Protein AF-A0A961JW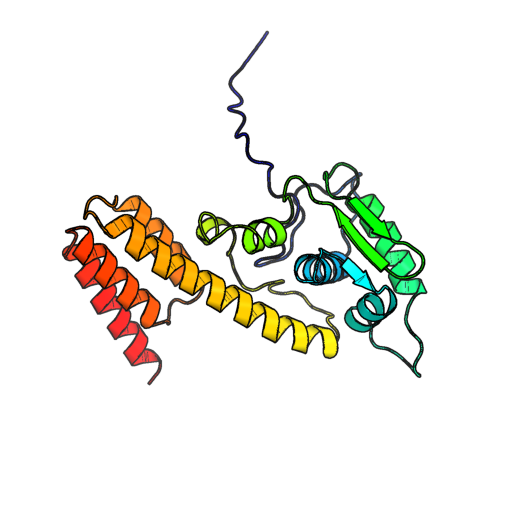Q5-F1 (afdb_monomer_lite)

Foldseek 3Di:
DDDDDPPDPVADAQQWEQQAATDGPAFAPPADQDLLNSLLQVVQLPDVPSKDWLQVSQVFQDPQDPNDRPSVVSVVNLVSNQRRCVVVQKDWDDDPTMIGIDRPSCSYLSNVLVPDQQPCLLVSNQEFGNPPRDRGDPNNVVVSVVVRVVSVVSNVVSLLVVLCVQLVQLQHDPVVLVSSLVSVCSHPVLPLVSLVSSLVSCVSNVNNVVSVVSNVSSVVSVVVVD

pLDDT: mean 89.21, std 14.6, range [29.31, 98.25]

Secondary structure (DSSP, 8-state):
---------SSPPP-EE-BSS-EESS-GGGPPPPHHHHHHHHHHHHSGGGEEEHHHHHHHHSPPBTTB--HHHHHHHHHHHHHHTTTSS-EEEE-SSEEEEE-TT--BHHHHHHHSSSSSHHHH--SSBTTT-----HHHHHHHHHHHHHHHHHHHHHHHHHHHHHHTTS---HHHHHHHHHHHHHH-SS-HHHHHHHHHHHHHTT-HHHHHHHHHHHHHHHTT--

Sequence (226 aa):
MRDVLSSQSKDPQIGIRLVGAPAIETAGAGAVFPRKGYQLLAYLVLSPGLRASRRIAAEMLWETRDGEIPYDNLRQLLSRLRRALEGSGIVLHTDGRDLWIEDPDRRIDLARLVADDGAVAQDLYLGQLLDGVEGVTDRYHDWLLVERMRLEDRFFAAMDRRLRDMTRHGAARKEELDRIAGALLRIDPTRAASYRALTEAYLRANMPGEAARYAEMGLTHADRDG

Structure (mmCIF, N/CA/C/O backbone):
data_AF-A0A961JWQ5-F1
#
_entry.id   AF-A0A961JWQ5-F1
#
loop_
_atom_site.group_PDB
_atom_site.id
_atom_site.type_symbol
_atom_site.label_atom_id
_atom_site.label_alt_id
_atom_site.label_comp_id
_atom_site.label_asym_id
_atom_site.label_entity_id
_atom_site.label_seq_id
_atom_site.pdbx_PDB_ins_code
_atom_site.Cartn_x
_atom_site.Cartn_y
_atom_site.Cartn_z
_atom_site.occupancy
_atom_site.B_iso_or_equiv
_atom_site.auth_seq_id
_atom_site.auth_comp_id
_atom_site.auth_asym_id
_atom_site.auth_atom_id
_atom_site.pdbx_PDB_model_num
ATOM 1 N N . MET A 1 1 ? -17.942 37.046 -13.374 1.00 34.38 1 MET A N 1
ATOM 2 C CA . MET A 1 1 ? -17.854 36.592 -14.781 1.00 34.38 1 MET A CA 1
ATOM 3 C C . MET A 1 1 ? -16.815 35.484 -14.787 1.00 34.38 1 MET A C 1
ATOM 5 O O . MET A 1 1 ? -15.653 35.798 -14.602 1.00 34.38 1 MET A O 1
ATOM 9 N N . ARG A 1 2 ? -17.235 34.232 -14.546 1.00 29.31 2 ARG A N 1
ATOM 10 C CA . ARG A 1 2 ? -17.518 33.216 -15.588 1.00 29.31 2 ARG A CA 1
ATOM 11 C C . ARG A 1 2 ? -16.317 33.043 -16.530 1.00 29.31 2 ARG A C 1
ATOM 13 O O . ARG A 1 2 ? -15.959 34.014 -17.175 1.00 29.31 2 ARG A O 1
ATOM 20 N N . ASP A 1 3 ? -15.727 31.877 -16.743 1.00 34.88 3 ASP A N 1
ATOM 21 C CA . ASP A 1 3 ? -15.943 30.520 -16.236 1.00 34.88 3 ASP A CA 1
ATOM 22 C C . ASP A 1 3 ? -14.873 29.627 -16.908 1.00 34.88 3 ASP A C 1
ATOM 24 O O . ASP A 1 3 ? -14.415 29.985 -17.991 1.00 34.88 3 ASP A O 1
ATOM 28 N N . VAL A 1 4 ? -14.594 28.451 -16.323 1.00 34.59 4 VAL A N 1
ATOM 29 C CA . VAL A 1 4 ? -14.167 27.209 -17.019 1.00 34.59 4 VAL A CA 1
ATOM 30 C C . VAL A 1 4 ? -12.748 27.247 -17.627 1.00 34.59 4 VAL A C 1
ATOM 32 O O . VAL A 1 4 ? -12.462 27.975 -18.563 1.00 34.59 4 VAL A O 1
ATOM 35 N N . LEU A 1 5 ? -11.775 26.499 -17.095 1.00 32.31 5 LEU A N 1
ATOM 36 C CA . LEU A 1 5 ? -11.555 25.081 -17.416 1.00 32.31 5 LEU A CA 1
ATOM 37 C C . LEU A 1 5 ? -10.865 24.351 -16.239 1.00 32.31 5 LEU A C 1
ATOM 39 O O . LEU A 1 5 ? -9.663 24.093 -16.264 1.00 32.31 5 LEU A O 1
ATOM 43 N N . SER A 1 6 ? -11.625 23.956 -15.215 1.00 34.19 6 SER A N 1
ATOM 44 C CA . SER A 1 6 ? -11.221 22.812 -14.389 1.00 34.19 6 SER A CA 1
ATOM 45 C C . SER A 1 6 ? -11.510 21.549 -15.192 1.00 34.19 6 SER A C 1
ATOM 47 O O . SER A 1 6 ? -12.646 21.081 -15.247 1.00 34.19 6 SER A O 1
ATOM 49 N N . SER A 1 7 ? -10.480 21.027 -15.856 1.00 34.06 7 SER A N 1
ATOM 50 C CA . SER A 1 7 ? -10.488 19.672 -16.402 1.00 34.06 7 SER A CA 1
ATOM 51 C C . SER A 1 7 ? -10.677 18.695 -15.242 1.00 34.06 7 SER A C 1
ATOM 53 O O . SER A 1 7 ? -9.729 18.355 -14.541 1.00 34.06 7 SER A O 1
ATOM 55 N N . GLN A 1 8 ? -11.925 18.292 -15.016 1.00 34.50 8 GLN A N 1
ATOM 56 C CA . GLN A 1 8 ? -12.307 17.216 -14.110 1.00 34.50 8 GLN A CA 1
ATOM 57 C C . GLN A 1 8 ? -11.634 15.920 -14.581 1.00 34.50 8 GLN A C 1
ATOM 59 O O . GLN A 1 8 ? -12.117 15.264 -15.506 1.00 34.50 8 GLN A O 1
ATOM 64 N N . SER A 1 9 ? -10.521 15.541 -13.952 1.00 35.97 9 SER A N 1
ATOM 65 C CA . SER A 1 9 ? -10.085 14.147 -13.968 1.00 35.97 9 SER A CA 1
ATOM 66 C C . SER A 1 9 ? -11.160 13.342 -13.246 1.00 35.97 9 SER A C 1
ATOM 68 O O . SER A 1 9 ? -11.376 13.512 -12.053 1.00 35.97 9 SER A O 1
ATOM 70 N N . LYS A 1 10 ? -11.865 12.487 -13.989 1.00 43.62 10 LYS A N 1
ATOM 71 C CA . LYS A 1 10 ? -12.951 11.613 -13.507 1.00 43.62 10 LYS A CA 1
ATOM 72 C C . LYS A 1 10 ? -12.484 10.484 -12.573 1.00 43.62 10 LYS A C 1
ATOM 74 O O . LYS A 1 10 ? -13.258 9.570 -12.310 1.00 43.62 10 LYS A O 1
ATOM 79 N N . ASP A 1 11 ? -11.248 10.551 -12.090 1.00 52.91 11 ASP A N 1
ATOM 80 C CA . ASP A 1 11 ? -10.716 9.622 -11.107 1.00 52.91 11 ASP A CA 1
ATOM 81 C C . ASP A 1 11 ? -10.851 10.241 -9.714 1.00 52.91 11 ASP A C 1
ATOM 83 O O . ASP A 1 11 ? -10.375 11.361 -9.499 1.00 52.91 11 ASP A O 1
ATOM 87 N N . PRO A 1 12 ? -11.483 9.548 -8.755 1.00 61.50 12 PRO A N 1
ATOM 88 C CA . PRO A 1 12 ? -11.524 10.019 -7.382 1.00 61.50 12 PRO A CA 1
ATOM 89 C C . PRO A 1 12 ? -10.095 10.194 -6.852 1.00 61.50 12 PRO A C 1
ATOM 91 O O . PRO A 1 12 ? -9.259 9.290 -6.927 1.00 61.50 12 PRO A O 1
ATOM 94 N N . GLN A 1 13 ? -9.812 11.393 -6.340 1.00 80.75 13 GLN A N 1
ATOM 95 C CA . GLN A 1 13 ? -8.532 11.723 -5.724 1.00 80.75 13 GLN A CA 1
ATOM 96 C C . GLN A 1 13 ? -8.309 10.848 -4.483 1.00 80.75 13 GLN A C 1
ATOM 98 O O . GLN A 1 13 ? -9.235 10.635 -3.692 1.00 80.75 13 GLN A O 1
ATOM 103 N N . ILE A 1 14 ? -7.080 10.350 -4.316 1.00 83.19 14 ILE A N 1
ATOM 104 C CA . ILE A 1 14 ? -6.668 9.595 -3.129 1.00 83.19 14 ILE A CA 1
ATOM 105 C C . ILE A 1 14 ? -6.857 10.480 -1.895 1.00 83.19 14 ILE A C 1
ATOM 107 O O . ILE A 1 14 ? -6.265 11.545 -1.784 1.00 83.19 14 ILE A O 1
ATOM 111 N N . GLY A 1 15 ? -7.701 10.040 -0.966 1.00 88.56 15 GLY A N 1
ATOM 112 C CA . GLY A 1 15 ? -7.956 10.743 0.288 1.00 88.56 15 GLY A CA 1
ATOM 113 C C . GLY A 1 15 ? -7.021 10.297 1.408 1.00 88.56 15 GLY A C 1
ATOM 114 O O . GLY A 1 15 ? -6.677 11.102 2.274 1.00 88.56 15 GLY A O 1
ATOM 115 N N . ILE A 1 16 ? -6.599 9.027 1.388 1.00 93.50 16 ILE A N 1
ATOM 116 C CA . ILE A 1 16 ? -5.738 8.415 2.405 1.00 93.50 16 ILE A CA 1
ATOM 117 C C . ILE A 1 16 ? -4.619 7.641 1.722 1.00 93.50 16 ILE A C 1
ATOM 119 O O . ILE A 1 16 ? -4.876 6.782 0.876 1.00 93.50 16 ILE A O 1
ATOM 123 N N . ARG A 1 17 ? -3.386 7.915 2.153 1.00 94.94 17 ARG A N 1
ATOM 124 C CA . ARG A 1 17 ? -2.199 7.161 1.765 1.00 94.94 17 ARG A CA 1
ATOM 125 C C . ARG A 1 17 ? -1.750 6.229 2.874 1.00 94.94 17 ARG A C 1
ATOM 127 O O . ARG A 1 17 ? -1.575 6.665 4.013 1.00 94.94 17 ARG A O 1
ATOM 134 N N . LEU A 1 18 ? -1.550 4.967 2.524 1.00 97.06 18 LEU A N 1
ATOM 135 C CA . LEU A 1 18 ? -1.022 3.902 3.369 1.00 97.06 18 LEU A CA 1
ATOM 136 C C . LEU A 1 18 ? 0.210 3.241 2.740 1.00 97.06 18 LEU A C 1
ATOM 138 O O . LEU A 1 18 ? 0.954 2.588 3.465 1.00 97.06 18 LEU A O 1
ATOM 142 N N . VAL A 1 19 ? 0.440 3.382 1.430 1.00 95.94 19 VAL A N 1
ATOM 143 C CA . VAL A 1 19 ? 1.600 2.803 0.739 1.00 95.94 19 VAL A CA 1
ATOM 144 C C . VAL A 1 19 ? 2.706 3.855 0.640 1.00 95.94 19 VAL A C 1
ATOM 146 O O . VAL A 1 19 ? 2.581 4.855 -0.064 1.00 95.94 19 VAL A O 1
ATOM 149 N N . GLY A 1 20 ? 3.790 3.648 1.386 1.00 94.12 20 GLY A N 1
ATOM 150 C CA . GLY A 1 20 ? 4.744 4.692 1.754 1.00 94.12 20 GLY A CA 1
ATOM 151 C C . GLY A 1 20 ? 4.355 5.375 3.070 1.00 94.12 20 GLY A C 1
ATOM 152 O O . GLY A 1 20 ? 3.666 4.791 3.911 1.00 94.12 20 GLY A O 1
ATOM 153 N N . ALA A 1 21 ? 4.812 6.616 3.259 1.00 93.25 21 ALA A N 1
ATOM 154 C CA . ALA A 1 21 ? 4.559 7.384 4.477 1.00 93.25 21 ALA A CA 1
ATOM 155 C C . ALA A 1 21 ? 3.056 7.717 4.633 1.00 93.25 21 ALA A C 1
ATOM 157 O O . ALA A 1 21 ? 2.496 8.404 3.764 1.00 93.25 21 ALA A O 1
ATOM 158 N N . PRO A 1 22 ? 2.395 7.286 5.730 1.00 94.56 22 PRO A N 1
ATOM 159 C CA . PRO A 1 22 ? 0.961 7.480 5.906 1.00 94.56 22 PRO A CA 1
ATOM 160 C C . PRO A 1 22 ? 0.545 8.949 5.937 1.00 94.56 22 PRO A C 1
ATOM 162 O O . PRO A 1 22 ? 1.134 9.762 6.653 1.00 94.56 22 PRO A O 1
ATOM 165 N N . ALA A 1 23 ? -0.510 9.283 5.198 1.00 92.00 23 ALA A N 1
ATOM 166 C CA . ALA A 1 23 ? -1.038 10.642 5.131 1.00 92.00 23 ALA A CA 1
ATOM 167 C C . ALA A 1 23 ? -2.543 10.656 4.849 1.00 92.00 23 ALA A C 1
ATOM 169 O O . ALA A 1 23 ? -3.103 9.699 4.318 1.00 92.00 23 ALA A O 1
ATOM 170 N N . ILE A 1 24 ? -3.187 11.776 5.167 1.00 89.44 24 ILE A N 1
ATOM 171 C CA . ILE A 1 24 ? -4.572 12.073 4.801 1.00 89.44 24 ILE A CA 1
ATOM 172 C C . ILE A 1 24 ? -4.605 13.449 4.132 1.00 89.44 24 ILE A C 1
ATOM 174 O O . ILE A 1 24 ? -4.076 14.414 4.681 1.00 89.44 24 ILE A O 1
ATOM 178 N N . GLU A 1 25 ? -5.180 13.534 2.933 1.00 79.94 25 GLU A N 1
ATOM 179 C CA . GLU A 1 25 ? -5.225 14.786 2.158 1.00 79.94 25 GLU A CA 1
ATOM 180 C C . GLU A 1 25 ? -6.409 15.669 2.567 1.00 79.94 25 GLU A C 1
ATOM 182 O O . GLU A 1 25 ? -6.325 16.894 2.531 1.00 79.94 25 GLU A O 1
ATOM 187 N N . THR A 1 26 ? -7.506 15.057 3.014 1.00 67.12 26 THR A N 1
ATOM 188 C CA . THR A 1 26 ? -8.698 15.757 3.506 1.00 67.12 26 THR A CA 1
ATOM 189 C C . THR A 1 26 ? -9.142 15.150 4.829 1.00 67.12 26 THR A C 1
ATOM 191 O O . THR A 1 26 ? -9.843 14.144 4.879 1.00 67.12 26 THR A O 1
ATOM 194 N N . ALA A 1 27 ? -8.704 15.754 5.934 1.00 63.00 27 ALA A N 1
ATOM 195 C CA . ALA A 1 27 ? -9.237 15.413 7.244 1.00 63.00 27 ALA A CA 1
ATOM 196 C C . ALA A 1 27 ? -10.613 16.072 7.430 1.00 63.00 27 ALA A C 1
ATOM 198 O O . ALA A 1 27 ? -10.746 17.294 7.311 1.00 63.00 27 ALA A O 1
ATOM 199 N N . GLY A 1 28 ? -11.633 15.269 7.736 1.00 63.38 28 GLY A N 1
ATOM 200 C CA . GLY A 1 28 ? -12.982 15.750 8.025 1.00 63.38 28 GLY A CA 1
ATOM 201 C C . GLY A 1 28 ? -12.995 16.726 9.202 1.00 63.38 28 GLY A C 1
ATOM 202 O O . GLY A 1 28 ? -12.335 16.495 10.216 1.00 63.38 28 GLY A O 1
ATOM 203 N N . ALA A 1 29 ? -13.722 17.838 9.056 1.00 61.78 29 ALA A N 1
ATOM 204 C CA . ALA A 1 29 ? -13.996 18.824 10.112 1.00 61.78 29 ALA A CA 1
ATOM 205 C C . ALA A 1 29 ? -12.767 19.339 10.908 1.00 61.78 29 ALA A C 1
ATOM 207 O O . ALA A 1 29 ? -12.904 19.754 12.059 1.00 61.78 29 ALA A O 1
ATOM 208 N N . GLY A 1 30 ? -11.557 19.304 10.330 1.00 63.88 30 GLY A N 1
ATOM 209 C CA . GLY A 1 30 ? -10.320 19.693 11.024 1.00 63.88 30 GLY A CA 1
ATOM 210 C C . GLY A 1 30 ? -9.873 18.715 12.123 1.00 63.88 30 GLY A C 1
ATOM 211 O O . GLY A 1 30 ? -9.031 19.060 12.954 1.00 63.88 30 GLY A O 1
ATOM 212 N N . ALA A 1 31 ? -10.427 17.500 12.158 1.00 73.62 31 ALA A N 1
ATOM 213 C CA . ALA A 1 31 ? -10.069 16.486 13.139 1.00 73.62 31 ALA A CA 1
ATOM 214 C C . ALA A 1 31 ? -8.690 15.874 12.843 1.00 73.62 31 ALA A C 1
ATOM 216 O O . ALA A 1 31 ? -8.373 15.499 11.719 1.00 73.62 31 ALA A O 1
ATOM 217 N N . VAL A 1 32 ? -7.873 15.699 13.884 1.00 84.56 32 VAL A N 1
ATOM 218 C CA . VAL A 1 32 ? -6.574 15.024 13.753 1.00 84.56 32 VAL A CA 1
ATOM 219 C C . VAL A 1 32 ? -6.788 13.529 13.528 1.00 84.56 32 VAL A C 1
ATOM 221 O O . VAL A 1 32 ? -7.342 12.837 14.392 1.00 84.56 32 VAL A O 1
ATOM 224 N N . PHE A 1 33 ? -6.290 13.022 12.400 1.00 90.62 33 PHE A N 1
ATOM 225 C CA . PHE A 1 33 ? -6.344 11.600 12.08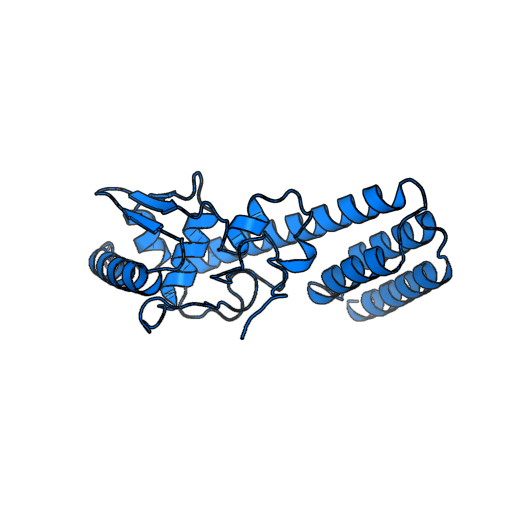5 1.00 90.62 33 PHE A CA 1
ATOM 226 C C . PHE A 1 33 ? -5.424 10.792 13.027 1.00 90.62 33 PHE A C 1
ATOM 228 O O . PHE A 1 33 ? -4.217 11.050 13.087 1.00 90.62 33 PHE A O 1
ATOM 235 N N . PRO A 1 34 ? -5.952 9.828 13.806 1.00 92.12 34 PRO A N 1
ATOM 236 C CA . PRO A 1 34 ? -5.145 9.050 14.745 1.00 92.12 34 PRO A CA 1
ATOM 237 C C . PRO A 1 34 ? -4.115 8.158 14.037 1.00 92.12 34 PRO A C 1
ATOM 239 O O . PRO A 1 34 ? -4.465 7.451 13.099 1.00 92.12 34 PRO A O 1
ATOM 242 N N . ARG A 1 35 ? -2.880 8.064 14.559 1.00 91.69 35 ARG A N 1
ATOM 243 C CA . ARG A 1 35 ? -1.839 7.164 14.010 1.00 91.69 35 ARG A CA 1
ATOM 244 C C . ARG A 1 35 ? -2.294 5.696 13.919 1.00 91.69 35 ARG A C 1
ATOM 246 O O . ARG A 1 35 ? -2.149 5.076 12.871 1.00 91.69 35 ARG A O 1
ATOM 253 N N . LYS A 1 36 ? -2.928 5.160 14.974 1.00 95.75 36 LYS A N 1
ATOM 254 C CA . LYS A 1 36 ? -3.527 3.803 14.961 1.00 95.75 36 LYS A CA 1
ATOM 255 C C . LYS A 1 36 ? -4.687 3.651 13.972 1.00 95.75 36 LYS A C 1
ATOM 257 O O . LYS A 1 36 ? -5.068 2.535 13.646 1.00 95.75 36 LYS A O 1
ATOM 262 N N . GLY A 1 37 ? -5.219 4.760 13.462 1.00 96.19 37 GLY A N 1
ATOM 263 C CA . GLY A 1 37 ? -6.154 4.769 12.347 1.00 96.19 37 GLY A CA 1
ATOM 264 C C . GLY A 1 37 ? -5.557 4.202 11.072 1.00 96.19 37 GLY A C 1
ATOM 265 O O . GLY A 1 37 ? -6.197 3.380 10.431 1.00 96.19 37 GLY A O 1
ATOM 266 N N . TYR A 1 38 ? -4.317 4.576 10.742 1.00 96.94 38 TYR A N 1
ATOM 267 C CA . TYR A 1 38 ? -3.640 4.060 9.550 1.00 96.94 38 TYR A CA 1
ATOM 268 C C . TYR A 1 38 ? -3.404 2.554 9.670 1.00 96.94 38 TYR A C 1
ATOM 270 O O . TYR A 1 38 ? -3.652 1.816 8.722 1.00 96.94 38 TYR A O 1
ATOM 278 N N . GLN A 1 39 ? -3.016 2.096 10.867 1.00 97.81 39 GLN A N 1
ATOM 279 C CA . GLN A 1 39 ? -2.870 0.672 11.173 1.00 97.81 39 GLN A CA 1
ATOM 280 C C . GLN A 1 39 ? -4.204 -0.076 10.992 1.00 97.81 39 GLN A C 1
ATOM 282 O O . GLN A 1 39 ? -4.276 -1.098 10.317 1.00 97.81 39 GLN A O 1
ATOM 287 N N . LEU A 1 40 ? -5.297 0.468 11.536 1.00 97.88 40 LEU A N 1
ATOM 288 C CA . LEU A 1 40 ? -6.616 -0.148 11.408 1.00 97.88 40 LEU A CA 1
ATOM 289 C C . LEU A 1 40 ? -7.087 -0.230 9.952 1.00 97.88 40 LEU A C 1
ATOM 291 O O . LEU A 1 40 ? -7.578 -1.272 9.527 1.00 97.88 40 LEU A O 1
ATOM 295 N N . LEU A 1 41 ? -6.949 0.861 9.196 1.00 97.56 41 LEU A N 1
ATOM 296 C CA . LEU A 1 41 ? -7.372 0.901 7.798 1.00 97.56 41 LEU A CA 1
ATOM 297 C C . LEU A 1 41 ? -6.544 -0.054 6.937 1.00 97.56 41 LEU A C 1
ATOM 299 O O . LEU A 1 41 ? -7.129 -0.796 6.157 1.00 97.56 41 LEU A O 1
ATOM 303 N N . ALA A 1 42 ? -5.220 -0.100 7.114 1.00 98.00 42 ALA A N 1
ATOM 304 C CA . ALA A 1 42 ? -4.367 -1.052 6.402 1.00 98.00 42 ALA A CA 1
ATOM 305 C C . ALA A 1 42 ? -4.785 -2.499 6.690 1.00 98.00 42 ALA A C 1
ATOM 307 O O . ALA A 1 42 ? -4.961 -3.290 5.764 1.00 98.00 42 ALA A O 1
ATOM 308 N N . TYR A 1 43 ? -5.011 -2.823 7.968 1.00 98.25 43 TYR A N 1
ATOM 309 C CA . TYR A 1 43 ? -5.463 -4.149 8.374 1.00 98.25 43 TYR A CA 1
ATOM 310 C C . TYR A 1 43 ? -6.812 -4.522 7.751 1.00 98.25 43 TYR A C 1
ATOM 312 O O . TYR A 1 43 ? -6.965 -5.630 7.241 1.00 98.25 43 TYR A O 1
ATOM 320 N N . LEU A 1 44 ? -7.781 -3.603 7.735 1.00 97.94 44 LEU A N 1
ATOM 321 C CA . LEU A 1 44 ? -9.089 -3.854 7.127 1.00 97.94 44 LEU A CA 1
ATOM 322 C C . LEU A 1 44 ? -9.007 -4.019 5.617 1.00 97.94 44 LEU A C 1
ATOM 324 O O . LEU A 1 44 ? -9.592 -4.962 5.101 1.00 97.94 44 LEU A O 1
ATOM 328 N N . VAL A 1 45 ? -8.271 -3.153 4.918 1.00 97.44 45 VAL A N 1
ATOM 329 C CA . VAL A 1 45 ? -8.138 -3.217 3.454 1.00 97.44 45 VAL A CA 1
ATOM 330 C C . VAL A 1 45 ? -7.555 -4.553 2.993 1.00 97.44 45 VAL A C 1
ATOM 332 O O . VAL A 1 45 ? -7.961 -5.079 1.959 1.00 97.44 45 VAL A O 1
ATOM 335 N N . LEU A 1 46 ? -6.625 -5.113 3.766 1.00 97.25 46 LEU A N 1
ATOM 336 C CA . LEU A 1 46 ? -5.997 -6.402 3.474 1.00 97.25 46 LEU A CA 1
ATOM 337 C C . LEU A 1 46 ? -6.752 -7.598 4.068 1.00 97.25 46 LEU A C 1
ATOM 339 O O . LEU A 1 46 ? -6.401 -8.747 3.799 1.00 97.25 46 LEU A O 1
ATOM 343 N N . SER A 1 47 ? -7.801 -7.354 4.854 1.00 96.69 47 SER A N 1
ATOM 344 C CA . SER A 1 47 ? -8.652 -8.416 5.380 1.00 96.69 47 SER A CA 1
ATOM 345 C C . SER A 1 47 ? -9.693 -8.857 4.342 1.00 96.69 47 SER A C 1
ATOM 347 O O . SER A 1 47 ? -10.220 -8.028 3.592 1.00 96.69 47 SER A O 1
ATOM 349 N N . PRO A 1 48 ? -10.060 -10.153 4.307 1.00 93.56 48 PRO A N 1
ATOM 350 C CA . PRO A 1 48 ? -11.110 -10.646 3.422 1.00 93.56 48 PRO A CA 1
ATOM 351 C C . PRO A 1 48 ? -12.412 -9.846 3.562 1.00 93.56 48 PRO A C 1
ATOM 353 O O . PRO A 1 48 ? -12.920 -9.644 4.664 1.00 93.56 48 PRO A O 1
ATOM 356 N N . GLY A 1 49 ? -12.956 -9.382 2.435 1.00 93.06 49 GLY A N 1
ATOM 357 C CA . GLY A 1 49 ? -14.197 -8.601 2.415 1.00 93.06 49 GLY A CA 1
ATOM 358 C C . GLY A 1 49 ? -14.100 -7.233 3.096 1.00 93.06 49 GLY A C 1
ATOM 359 O O . GLY A 1 49 ? -15.131 -6.695 3.492 1.00 93.06 49 GLY A O 1
ATOM 360 N N . LEU A 1 50 ? -12.888 -6.687 3.260 1.00 96.06 50 LEU A N 1
ATOM 361 C CA . LEU A 1 50 ? -12.634 -5.411 3.937 1.00 96.06 50 LEU A CA 1
ATOM 362 C C . LEU A 1 50 ? -13.132 -5.387 5.392 1.00 96.06 50 LEU A C 1
ATOM 364 O O . LEU A 1 50 ? -13.514 -4.339 5.923 1.00 96.06 50 LEU A O 1
ATOM 368 N N . ARG A 1 51 ? -13.181 -6.567 6.022 1.00 97.19 51 ARG A N 1
ATOM 369 C CA . ARG A 1 51 ? -13.849 -6.812 7.299 1.00 97.19 51 ARG A CA 1
ATOM 370 C C . ARG A 1 51 ? -12.943 -7.580 8.248 1.00 97.19 51 ARG A C 1
ATOM 372 O O . ARG A 1 51 ? -12.280 -8.535 7.859 1.00 97.19 51 ARG A O 1
ATOM 379 N N . ALA A 1 52 ? -12.989 -7.211 9.521 1.00 97.25 52 ALA A N 1
ATOM 380 C CA . ALA A 1 52 ? -12.331 -7.945 10.590 1.00 97.25 52 ALA A CA 1
ATOM 381 C C . ALA A 1 52 ? -13.213 -8.018 11.838 1.00 97.25 52 ALA A C 1
ATOM 383 O O . ALA A 1 52 ? -14.070 -7.162 12.065 1.00 97.25 52 ALA A O 1
ATOM 384 N N . SER A 1 53 ? -12.963 -9.013 12.692 1.00 97.00 53 SER A N 1
ATOM 385 C CA . SER A 1 53 ? -13.605 -9.037 14.006 1.00 97.00 53 SER A CA 1
ATOM 386 C C . SER A 1 53 ? -13.046 -7.927 14.898 1.00 97.00 53 SER A C 1
ATOM 388 O O . SER A 1 53 ? -11.849 -7.625 14.879 1.00 97.00 53 SER A O 1
ATOM 390 N N . ARG A 1 54 ? -13.903 -7.361 15.747 1.00 96.00 54 ARG A N 1
ATOM 391 C CA . ARG A 1 54 ? -13.542 -6.318 16.720 1.00 96.00 54 ARG A CA 1
ATOM 392 C C . ARG A 1 54 ? -12.488 -6.782 17.700 1.00 96.00 54 ARG A C 1
ATOM 394 O O . ARG A 1 54 ? -11.584 -6.021 18.025 1.00 96.00 54 ARG A O 1
ATOM 401 N N . ARG A 1 55 ? -12.603 -8.032 18.141 1.00 94.62 55 ARG A N 1
ATOM 402 C CA . ARG A 1 55 ? -11.624 -8.675 19.012 1.00 94.62 55 ARG A CA 1
ATOM 403 C C . ARG A 1 55 ? -10.246 -8.685 18.355 1.00 94.62 55 ARG A C 1
ATOM 405 O O . ARG A 1 55 ? -9.313 -8.132 18.920 1.00 94.62 55 ARG A O 1
ATOM 412 N N . ILE A 1 56 ? -10.139 -9.254 17.153 1.00 95.19 56 ILE A N 1
ATOM 413 C CA . ILE A 1 56 ? -8.848 -9.374 16.468 1.00 95.19 56 ILE A CA 1
ATOM 414 C C . ILE A 1 56 ? -8.285 -7.990 16.136 1.00 95.19 56 ILE A C 1
ATOM 416 O O . ILE A 1 56 ? -7.108 -7.757 16.367 1.00 95.19 56 ILE A O 1
ATOM 420 N N . ALA A 1 57 ? -9.101 -7.040 15.671 1.00 96.00 57 ALA A N 1
ATOM 421 C CA . ALA A 1 57 ? -8.623 -5.680 15.418 1.00 96.00 57 ALA A CA 1
ATOM 422 C C . ALA A 1 57 ? -8.081 -5.000 16.688 1.00 96.00 57 ALA A C 1
ATOM 424 O O . ALA A 1 57 ? -7.072 -4.303 16.621 1.00 96.00 57 ALA A O 1
ATOM 425 N N . ALA A 1 58 ? -8.707 -5.212 17.851 1.00 95.44 58 ALA A 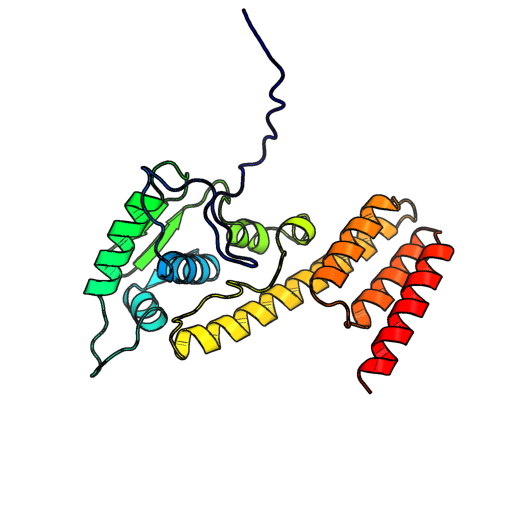N 1
ATOM 426 C CA . ALA A 1 58 ? -8.189 -4.701 19.117 1.00 95.44 58 ALA A CA 1
ATOM 427 C C . ALA A 1 58 ? -6.845 -5.353 19.493 1.00 95.44 58 ALA A C 1
ATOM 429 O O . ALA A 1 58 ? -5.912 -4.635 19.837 1.00 95.44 58 ALA A O 1
ATOM 430 N N . GLU A 1 59 ? -6.728 -6.676 19.367 1.00 94.06 59 GLU A N 1
ATOM 431 C CA . GLU A 1 59 ? -5.488 -7.426 19.644 1.00 94.06 59 GLU A CA 1
ATOM 432 C C . GLU A 1 59 ? -4.354 -7.088 18.665 1.00 94.06 59 GLU A C 1
ATOM 434 O O . GLU A 1 59 ? -3.184 -7.110 19.028 1.00 94.06 59 GLU A O 1
ATOM 439 N N . MET A 1 60 ? -4.684 -6.760 17.415 1.00 95.69 60 MET A N 1
ATOM 440 C CA . MET A 1 60 ? -3.711 -6.276 16.439 1.00 95.69 60 MET A CA 1
ATOM 441 C C . MET A 1 60 ? -3.195 -4.892 16.838 1.00 95.69 60 MET A C 1
ATOM 443 O O . MET A 1 60 ? -2.007 -4.616 16.749 1.00 95.69 60 MET A O 1
ATOM 447 N N . LEU A 1 61 ? -4.068 -3.995 17.291 1.00 96.06 61 LEU A N 1
ATOM 448 C CA . LEU A 1 61 ? -3.692 -2.604 17.533 1.00 96.06 61 LEU A CA 1
ATOM 449 C C . LEU A 1 61 ? -3.098 -2.337 18.915 1.00 96.06 61 LEU A C 1
ATOM 451 O O . LEU A 1 61 ? -2.400 -1.336 19.072 1.00 96.06 61 LEU A O 1
ATOM 455 N N . TRP A 1 62 ? -3.365 -3.158 19.922 1.00 95.62 62 TRP A N 1
ATOM 456 C CA . TRP A 1 62 ? -2.885 -2.932 21.283 1.00 95.62 62 TRP A CA 1
ATOM 457 C C . TRP A 1 62 ? -2.473 -4.242 21.938 1.00 95.62 62 TRP A C 1
ATOM 459 O O . TRP A 1 62 ? -3.118 -5.270 21.747 1.00 95.62 62 TRP A O 1
ATOM 469 N N . GLU A 1 63 ? -1.435 -4.166 22.769 1.00 90.06 63 GLU A N 1
ATOM 470 C CA . GLU A 1 63 ? -1.024 -5.289 23.602 1.00 90.06 63 GLU A CA 1
ATOM 471 C C . GLU A 1 63 ? -2.156 -5.700 24.542 1.00 90.06 63 GLU A C 1
ATOM 473 O O . GLU A 1 63 ? -2.789 -4.862 25.194 1.00 90.06 63 GLU A O 1
ATOM 478 N N . THR A 1 64 ? -2.392 -7.005 24.618 1.00 83.38 64 THR A N 1
ATOM 479 C CA . THR A 1 64 ? -3.346 -7.583 25.564 1.00 83.38 64 THR A CA 1
ATOM 480 C C . THR A 1 64 ? -2.638 -7.716 26.907 1.00 83.38 64 THR A C 1
ATOM 482 O O . THR A 1 64 ? -1.636 -8.421 27.011 1.00 83.38 64 THR A O 1
ATOM 485 N N . ARG A 1 65 ? -3.134 -7.030 27.939 1.00 79.25 65 ARG A N 1
ATOM 486 C CA . ARG A 1 65 ? -2.607 -7.145 29.307 1.00 79.25 65 ARG A CA 1
ATOM 487 C C . ARG A 1 65 ? -3.520 -8.057 30.105 1.00 79.25 65 ARG A C 1
ATOM 489 O O . ARG A 1 65 ? -4.731 -7.899 30.030 1.00 79.25 65 ARG A O 1
ATOM 496 N N . ASP A 1 66 ? -2.940 -9.028 30.802 1.00 81.25 66 ASP A N 1
ATOM 497 C CA . ASP A 1 66 ? -3.667 -9.963 31.673 1.00 81.25 66 ASP A CA 1
ATOM 498 C C . ASP A 1 66 ? -4.850 -10.682 30.986 1.00 81.25 66 ASP A C 1
ATOM 500 O O . ASP A 1 66 ? -5.826 -11.073 31.618 1.00 81.25 66 ASP A O 1
ATOM 504 N N . GLY A 1 67 ? -4.767 -10.866 29.662 1.00 78.12 67 GLY A N 1
ATOM 505 C CA . GLY A 1 67 ? -5.824 -11.483 28.853 1.00 78.12 67 GLY A CA 1
ATOM 506 C C . GLY A 1 67 ? -7.008 -10.566 28.510 1.00 78.12 67 GLY A C 1
ATOM 507 O O . GLY A 1 67 ? -7.939 -11.016 27.840 1.00 78.12 67 GLY A O 1
ATOM 508 N N . GLU A 1 68 ? -6.989 -9.292 28.911 1.00 87.00 68 GLU A N 1
ATOM 509 C CA . GLU A 1 68 ? -8.074 -8.347 28.647 1.00 87.00 68 GLU A CA 1
ATOM 510 C C . GLU A 1 68 ? -7.944 -7.663 27.281 1.00 87.00 68 GLU A C 1
ATOM 512 O O . GLU A 1 68 ? -6.958 -6.993 26.962 1.00 87.00 68 GLU A O 1
ATOM 517 N N . ILE A 1 69 ? -8.993 -7.800 26.466 1.00 86.81 69 ILE A N 1
ATOM 518 C CA . ILE A 1 69 ? -9.065 -7.184 25.139 1.00 86.81 69 ILE A CA 1
ATOM 519 C C . ILE A 1 69 ? -9.395 -5.687 25.290 1.00 86.81 69 ILE A C 1
ATOM 521 O O . ILE A 1 69 ? -10.401 -5.346 25.920 1.00 86.81 69 ILE A O 1
ATOM 525 N N . PRO A 1 70 ? -8.643 -4.776 24.644 1.00 89.81 70 PRO A N 1
ATOM 526 C CA . PRO A 1 70 ? -8.774 -3.330 24.837 1.00 89.81 70 PRO A CA 1
ATOM 527 C C . PRO A 1 70 ? -9.944 -2.718 24.041 1.00 89.81 70 PRO A C 1
ATOM 529 O O . PRO A 1 70 ? -9.776 -1.816 23.213 1.00 89.81 70 PRO A O 1
ATOM 532 N N . TYR A 1 71 ? -11.166 -3.189 24.298 1.00 91.12 71 TYR A N 1
ATOM 533 C CA . TYR A 1 71 ? -12.378 -2.741 23.603 1.00 91.12 71 TYR A CA 1
ATOM 534 C C . TYR A 1 71 ? -12.684 -1.255 23.798 1.00 91.12 71 TYR A C 1
ATOM 536 O O . TYR A 1 71 ? -13.208 -0.620 22.878 1.00 91.12 71 TYR A O 1
ATOM 544 N N . ASP A 1 72 ? -12.348 -0.682 24.954 1.00 93.25 72 ASP A N 1
ATOM 545 C CA . ASP A 1 72 ? -12.537 0.748 25.195 1.00 93.25 72 ASP A CA 1
ATOM 546 C C . ASP A 1 72 ? -11.613 1.606 24.333 1.00 93.25 72 ASP A C 1
ATOM 548 O O . ASP A 1 72 ? -12.072 2.587 23.740 1.00 93.25 72 ASP A O 1
ATOM 552 N N . ASN A 1 73 ? -10.354 1.192 24.162 1.00 94.88 73 ASN A N 1
ATOM 553 C CA . ASN A 1 73 ? -9.426 1.867 23.256 1.00 94.88 73 ASN A CA 1
ATOM 554 C C . ASN A 1 73 ? -9.917 1.773 21.809 1.00 94.88 73 ASN A C 1
ATOM 556 O O . ASN A 1 73 ? -9.917 2.778 21.092 1.00 94.88 73 ASN A O 1
ATOM 560 N N . LEU A 1 74 ? -10.407 0.596 21.394 1.00 95.81 74 LEU A N 1
ATOM 561 C CA . LEU A 1 74 ? -10.996 0.421 20.068 1.00 95.81 74 LEU A CA 1
ATOM 562 C C . LEU A 1 74 ? -12.207 1.340 19.882 1.00 95.81 74 LEU A C 1
ATOM 564 O O . LEU A 1 74 ? -12.276 2.070 18.899 1.00 95.81 74 LEU A O 1
ATOM 568 N N . ARG A 1 75 ? -13.141 1.373 20.836 1.00 95.44 75 ARG A N 1
ATOM 569 C CA . ARG A 1 75 ? -14.331 2.236 20.775 1.00 95.44 75 ARG A CA 1
ATOM 570 C C . ARG A 1 75 ? -13.960 3.715 20.635 1.00 95.44 75 ARG A C 1
ATOM 572 O O . ARG A 1 75 ? -14.549 4.412 19.805 1.00 95.44 75 ARG A O 1
ATOM 579 N N . GLN A 1 76 ? -12.985 4.187 21.411 1.00 96.06 76 GLN A N 1
ATOM 580 C CA . GLN A 1 76 ? -12.496 5.565 21.330 1.00 96.06 76 GLN A CA 1
ATOM 581 C C . GLN A 1 76 ? -11.830 5.857 19.978 1.00 96.06 76 GLN A C 1
ATOM 583 O O . GLN A 1 76 ? -12.109 6.896 19.374 1.00 96.06 76 GLN A O 1
ATOM 588 N N . LEU A 1 77 ? -11.003 4.935 19.471 1.00 96.62 77 LEU A N 1
ATOM 589 C CA . LEU A 1 77 ? -10.385 5.056 18.150 1.00 96.62 77 LEU A CA 1
ATOM 590 C C . LEU A 1 77 ? -11.449 5.143 17.049 1.00 96.62 77 LEU A C 1
ATOM 592 O O . LEU A 1 77 ? -11.405 6.071 16.247 1.00 96.62 77 LEU A O 1
ATOM 596 N N . LEU A 1 78 ? -12.430 4.235 17.041 1.00 96.31 78 LEU A N 1
ATOM 597 C CA . LEU A 1 78 ? -13.506 4.210 16.045 1.00 96.31 78 LEU A CA 1
ATOM 598 C C . LEU A 1 78 ? -14.311 5.519 16.039 1.00 96.31 78 LEU A C 1
ATOM 600 O O . LEU A 1 78 ? -14.628 6.037 14.973 1.00 96.31 78 LEU A O 1
ATOM 604 N N . SER A 1 79 ? -14.612 6.080 17.215 1.00 95.00 79 SER A N 1
ATOM 605 C CA . SER A 1 79 ? -15.298 7.376 17.331 1.00 95.00 79 SER A CA 1
ATOM 606 C C . SER A 1 79 ? -14.491 8.514 16.692 1.00 95.00 79 SER A C 1
ATOM 608 O O . SER A 1 79 ? -15.020 9.294 15.899 1.00 95.00 79 SER A O 1
ATOM 610 N N . ARG A 1 80 ? -13.183 8.576 16.975 1.00 94.75 80 ARG A N 1
ATOM 611 C CA . ARG A 1 80 ? -12.281 9.584 16.397 1.00 94.75 80 ARG A CA 1
ATOM 612 C C . ARG A 1 80 ? -12.112 9.415 14.890 1.00 94.75 80 ARG A C 1
ATOM 614 O O . ARG A 1 80 ? -12.092 10.414 14.179 1.00 94.75 80 ARG A O 1
ATOM 621 N N . LEU A 1 81 ? -12.011 8.176 14.411 1.00 94.38 81 LEU A N 1
ATOM 622 C CA . LEU A 1 81 ? -11.885 7.887 12.984 1.00 94.38 81 LEU A CA 1
ATOM 623 C C . LEU A 1 81 ? -13.134 8.279 12.215 1.00 94.38 81 LEU A C 1
ATOM 625 O O . LEU A 1 81 ? -13.003 8.911 11.179 1.00 94.38 81 LEU A O 1
ATOM 629 N N . ARG A 1 82 ? -14.330 7.982 12.734 1.00 93.62 82 ARG A N 1
ATOM 630 C CA . ARG A 1 82 ? -15.577 8.403 12.079 1.00 93.62 82 ARG A CA 1
ATOM 631 C C . ARG A 1 82 ? -15.606 9.904 11.843 1.00 93.62 82 ARG A C 1
ATOM 633 O O . ARG A 1 82 ? -15.851 10.303 10.717 1.00 93.62 82 ARG A O 1
ATOM 640 N N . ARG A 1 83 ? -15.250 10.699 12.856 1.00 92.25 83 ARG A N 1
ATOM 641 C CA . ARG A 1 83 ? -15.139 12.161 12.726 1.00 92.25 83 ARG A CA 1
ATOM 642 C C . ARG A 1 83 ? -14.082 12.585 11.708 1.00 92.25 83 ARG A C 1
ATOM 644 O O . ARG A 1 83 ? -14.342 13.443 10.878 1.00 92.25 83 ARG A O 1
ATOM 651 N N . ALA A 1 84 ? -12.899 11.971 11.743 1.00 91.69 84 ALA A N 1
ATOM 652 C CA . ALA A 1 84 ? -11.817 12.302 10.813 1.00 91.69 84 ALA A CA 1
ATOM 653 C C . ALA A 1 84 ? -12.110 11.900 9.355 1.00 91.69 84 ALA A C 1
ATOM 655 O O . ALA A 1 84 ? -11.519 12.471 8.442 1.00 91.69 84 ALA A O 1
ATOM 656 N N . LEU A 1 85 ? -13.011 10.939 9.140 1.00 91.44 85 LEU A N 1
ATOM 657 C CA . LEU A 1 85 ? -13.451 10.470 7.825 1.00 91.44 85 LEU A CA 1
ATOM 658 C C . LEU A 1 85 ? -14.719 11.182 7.323 1.00 91.44 85 LEU A C 1
ATOM 660 O O . LEU A 1 85 ? -15.149 10.922 6.198 1.00 91.44 85 LEU A O 1
ATOM 664 N N . GLU A 1 86 ? -15.328 12.079 8.105 1.00 89.62 86 GLU A N 1
ATOM 665 C CA . GLU A 1 86 ? -16.498 12.846 7.664 1.00 89.62 86 GLU A CA 1
ATOM 666 C C . GLU A 1 86 ? -16.185 13.624 6.377 1.00 89.62 86 GLU A C 1
ATOM 668 O O . GLU A 1 86 ? -15.202 14.357 6.294 1.00 89.62 86 GLU A O 1
ATOM 673 N N . GLY A 1 87 ? -17.015 13.443 5.346 1.00 86.00 87 GLY A N 1
ATOM 674 C CA . GLY A 1 87 ? -16.823 14.078 4.038 1.00 86.00 87 GLY A CA 1
ATOM 675 C C . GLY A 1 87 ? -15.732 13.453 3.158 1.00 86.00 87 GLY A C 1
ATOM 676 O O . GLY A 1 87 ? -15.597 13.864 2.010 1.00 86.00 87 GLY A O 1
ATOM 677 N N . SER A 1 88 ? -14.999 12.441 3.639 1.00 87.69 88 SER A N 1
ATOM 678 C CA . SER A 1 88 ? -13.957 11.759 2.851 1.00 87.69 88 SER A CA 1
ATOM 679 C C . SER A 1 88 ? -14.509 10.791 1.799 1.00 87.69 88 SER A C 1
ATOM 681 O O . SER A 1 88 ? -13.774 10.386 0.907 1.00 87.69 88 SER A O 1
ATOM 683 N N . GLY A 1 89 ? -15.781 10.388 1.906 1.00 88.75 89 GLY A N 1
ATOM 684 C CA . GLY A 1 89 ? -16.379 9.323 1.088 1.00 88.75 89 GLY A CA 1
ATOM 685 C C . GLY A 1 89 ? -16.063 7.900 1.572 1.00 88.75 89 GLY A C 1
ATOM 686 O O . GLY A 1 89 ? -16.618 6.948 1.032 1.00 88.75 89 GLY A O 1
ATOM 687 N N . ILE A 1 90 ? -15.226 7.756 2.605 1.00 92.62 90 ILE A N 1
ATOM 688 C CA . ILE A 1 90 ? -14.921 6.484 3.267 1.00 92.62 90 ILE A CA 1
ATOM 689 C C . ILE A 1 90 ? -15.811 6.354 4.505 1.00 92.62 90 ILE A C 1
ATOM 691 O O . ILE A 1 90 ? -15.855 7.258 5.344 1.00 92.62 90 ILE A O 1
ATOM 695 N N . VAL A 1 91 ? -16.491 5.217 4.658 1.00 94.19 91 VAL A N 1
ATOM 696 C CA . VAL A 1 91 ? -17.378 4.959 5.801 1.00 94.19 91 VAL A CA 1
ATOM 697 C C . VAL A 1 91 ? -16.854 3.793 6.630 1.00 94.19 91 VAL A C 1
ATOM 699 O O . VAL A 1 91 ? -16.617 2.702 6.117 1.00 94.19 91 VAL A O 1
ATOM 702 N N . LEU A 1 92 ? -16.683 4.023 7.937 1.00 95.81 92 LEU A N 1
ATOM 703 C CA . LEU A 1 92 ? -16.246 3.009 8.898 1.00 95.81 92 LEU A CA 1
ATOM 704 C C . LEU A 1 92 ? -17.424 2.477 9.719 1.00 95.81 92 LEU A C 1
ATOM 706 O O . LEU A 1 92 ? -17.924 3.122 10.656 1.00 95.81 92 LEU A O 1
ATOM 710 N N . HIS A 1 93 ? -17.805 1.245 9.414 1.00 96.44 93 HIS A N 1
ATOM 711 C CA . HIS A 1 93 ? -18.914 0.545 10.037 1.00 96.44 93 HIS A CA 1
ATOM 712 C C . HIS A 1 93 ? -18.454 -0.376 11.163 1.00 96.44 93 HIS A C 1
ATOM 714 O O . HIS A 1 93 ? -17.310 -0.829 11.219 1.00 96.44 93 HIS A O 1
ATOM 720 N N . THR A 1 94 ? -19.358 -0.646 12.100 1.00 95.75 94 THR A N 1
ATOM 721 C CA . THR A 1 94 ? -19.151 -1.675 13.119 1.00 95.75 94 THR A CA 1
ATOM 722 C C . THR A 1 94 ? -20.486 -2.198 13.619 1.00 95.75 94 THR A C 1
ATOM 724 O O . THR A 1 94 ? -21.445 -1.436 13.720 1.00 95.75 94 THR A O 1
ATOM 727 N N . ASP A 1 95 ? -20.514 -3.466 14.005 1.00 93.00 95 ASP A N 1
ATOM 728 C CA . ASP A 1 95 ? -21.599 -4.053 14.785 1.00 93.00 95 ASP A CA 1
ATOM 729 C C . ASP A 1 95 ? -21.050 -4.624 16.109 1.00 93.00 95 ASP A C 1
ATOM 731 O O . ASP A 1 95 ? -19.990 -4.207 16.584 1.00 93.00 95 ASP A O 1
ATOM 735 N N . GLY A 1 96 ? -21.785 -5.526 16.767 1.00 88.44 96 GLY A N 1
ATOM 736 C CA . GLY A 1 96 ? -21.337 -6.149 18.018 1.00 88.44 96 GLY A CA 1
ATOM 737 C C . GLY A 1 96 ? -20.116 -7.068 17.864 1.00 88.44 96 GLY A C 1
ATOM 738 O O . GLY A 1 96 ? -19.416 -7.314 18.844 1.00 88.44 96 GLY A O 1
ATOM 739 N N . ARG A 1 97 ? -19.834 -7.556 16.653 1.00 93.62 97 ARG A N 1
ATOM 740 C CA . ARG A 1 97 ? -18.799 -8.555 16.356 1.00 93.62 97 ARG A CA 1
ATOM 741 C C . ARG A 1 97 ? -17.723 -8.026 15.417 1.00 93.62 97 ARG A C 1
ATOM 743 O O . ARG A 1 97 ? -16.544 -8.252 15.682 1.00 93.62 97 ARG A O 1
ATOM 750 N N . ASP A 1 98 ? -18.112 -7.309 14.376 1.00 97.00 98 ASP A N 1
ATOM 751 C CA . ASP A 1 98 ? -17.271 -6.970 13.237 1.00 97.00 98 ASP A CA 1
ATOM 752 C C . ASP A 1 98 ? -17.083 -5.458 13.071 1.00 97.00 98 ASP A C 1
ATOM 754 O O . ASP A 1 98 ? -17.814 -4.612 13.603 1.00 97.00 98 ASP A O 1
ATOM 758 N N . LEU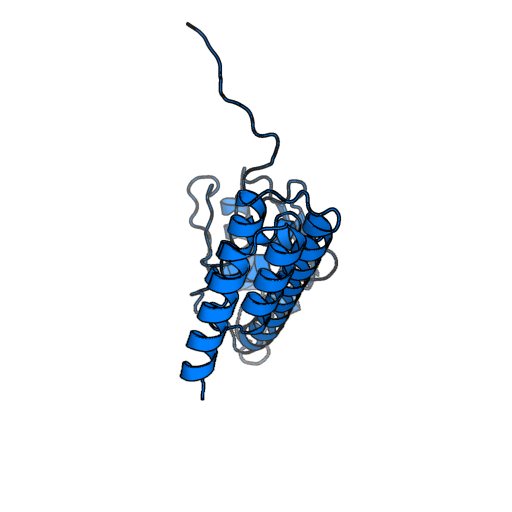 A 1 99 ? -16.055 -5.123 12.304 1.00 96.81 99 LEU A N 1
ATOM 759 C CA . LEU A 1 99 ? -15.807 -3.811 11.733 1.00 96.81 99 LEU A CA 1
ATOM 760 C C . LEU A 1 99 ? -15.455 -3.974 10.256 1.00 96.81 99 LEU A C 1
ATOM 762 O O . LEU A 1 99 ? -14.815 -4.951 9.868 1.00 96.81 99 LEU A O 1
ATOM 766 N N . TRP A 1 100 ? -15.887 -3.028 9.435 1.00 97.44 100 TRP A N 1
ATOM 767 C CA . TRP A 1 100 ? -15.591 -3.026 8.008 1.00 97.44 100 TRP A CA 1
ATOM 768 C C . TRP A 1 100 ? -15.584 -1.606 7.464 1.00 97.44 100 TRP A C 1
ATOM 770 O O . TRP A 1 100 ? -16.129 -0.687 8.085 1.00 97.44 100 TRP A O 1
ATOM 780 N N . ILE A 1 101 ? -14.951 -1.437 6.311 1.00 96.56 101 ILE A N 1
ATOM 781 C CA . ILE A 1 101 ? -14.943 -0.170 5.583 1.00 96.56 101 ILE A CA 1
ATOM 782 C C . ILE A 1 101 ? -15.745 -0.280 4.292 1.00 96.56 101 ILE A C 1
ATOM 784 O O . ILE A 1 101 ? -15.742 -1.314 3.626 1.00 96.56 101 ILE A O 1
ATOM 788 N N . GLU A 1 102 ? -16.397 0.816 3.931 1.00 95.38 102 GLU A N 1
ATOM 789 C CA . GLU A 1 102 ? -16.910 1.060 2.589 1.00 95.38 102 GLU A CA 1
ATOM 790 C C . GLU A 1 102 ? -16.106 2.204 1.972 1.00 95.38 102 GLU A C 1
ATOM 792 O O . GLU A 1 102 ? -16.027 3.296 2.535 1.00 95.38 102 GLU A O 1
ATOM 797 N N . ASP A 1 103 ? -15.493 1.929 0.824 1.00 93.44 103 ASP A N 1
ATOM 798 C CA . ASP A 1 103 ? -14.699 2.878 0.041 1.00 93.44 103 ASP A CA 1
ATOM 799 C C . ASP A 1 103 ? -15.023 2.684 -1.454 1.00 93.44 103 ASP A C 1
ATOM 801 O O . ASP A 1 103 ? -14.221 2.116 -2.202 1.00 93.44 103 ASP A O 1
ATOM 805 N N . PRO A 1 104 ? -16.244 3.055 -1.895 1.00 89.06 104 PRO A N 1
ATOM 806 C CA . PRO A 1 104 ? -16.725 2.767 -3.251 1.00 89.06 104 PRO A CA 1
ATOM 807 C C . PRO A 1 104 ? -15.879 3.449 -4.335 1.00 89.06 104 PRO A C 1
ATOM 809 O O . PRO A 1 104 ? -15.715 2.909 -5.427 1.00 89.06 104 PRO A O 1
ATOM 812 N N . ASP A 1 105 ? -15.303 4.601 -3.997 1.00 89.56 105 ASP A N 1
ATOM 813 C CA . ASP A 1 105 ? -14.442 5.400 -4.863 1.00 89.56 105 ASP A CA 1
ATOM 814 C C . ASP A 1 105 ? -12.959 4.986 -4.775 1.00 89.56 105 ASP A C 1
ATOM 816 O O . ASP A 1 105 ? -12.126 5.566 -5.466 1.00 89.56 105 ASP A O 1
ATOM 820 N N . ARG A 1 106 ? -12.590 4.003 -3.940 1.00 91.94 106 ARG A N 1
ATOM 821 C CA . ARG A 1 106 ? -11.192 3.568 -3.737 1.00 91.94 106 ARG A CA 1
ATOM 822 C C . ARG A 1 106 ? -10.248 4.730 -3.395 1.00 91.94 106 ARG A C 1
ATOM 824 O O . ARG A 1 106 ? -9.173 4.878 -3.981 1.00 91.94 106 ARG A O 1
ATOM 831 N N . ARG A 1 107 ? -10.667 5.577 -2.458 1.00 92.69 107 ARG A N 1
ATOM 832 C CA . ARG A 1 107 ? -9.924 6.752 -1.979 1.00 92.69 107 ARG A CA 1
ATOM 833 C C . ARG A 1 107 ? -8.775 6.385 -1.048 1.00 92.69 107 ARG A C 1
ATOM 835 O O . ARG A 1 107 ? -7.941 7.246 -0.768 1.00 92.69 107 ARG A O 1
ATOM 842 N N . ILE A 1 108 ? -8.713 5.143 -0.576 1.00 94.81 108 ILE A N 1
ATOM 843 C CA . ILE A 1 108 ? -7.527 4.586 0.072 1.00 94.81 108 ILE A CA 1
ATOM 844 C C . ILE A 1 108 ? -6.611 4.013 -1.018 1.00 94.81 108 ILE A C 1
ATOM 846 O O . ILE A 1 108 ? -6.995 3.078 -1.726 1.00 94.81 108 ILE A O 1
ATOM 850 N N . ASP A 1 109 ? -5.389 4.534 -1.136 1.00 94.88 109 ASP A N 1
ATOM 851 C CA . ASP A 1 109 ? -4.405 4.093 -2.142 1.00 94.88 109 ASP A CA 1
ATOM 852 C C . ASP A 1 109 ? -4.185 2.574 -2.148 1.00 94.88 109 ASP A C 1
ATOM 854 O O . ASP A 1 109 ? -4.163 1.953 -3.209 1.00 94.88 109 ASP A O 1
ATOM 858 N N . LEU A 1 110 ? -4.117 1.957 -0.970 1.00 96.38 110 LEU A N 1
ATOM 859 C CA . LEU A 1 110 ? -3.971 0.521 -0.803 1.00 96.38 110 LEU A CA 1
ATOM 860 C C . LEU A 1 110 ? -5.184 -0.231 -1.355 1.00 96.38 110 LEU A C 1
ATOM 862 O O . LEU A 1 110 ? -5.007 -1.228 -2.046 1.00 96.38 110 LEU A O 1
ATOM 866 N N . ALA A 1 111 ? -6.407 0.254 -1.113 1.00 94.94 111 ALA A N 1
ATOM 867 C CA . ALA A 1 111 ? -7.631 -0.373 -1.622 1.00 94.94 111 ALA A CA 1
ATOM 868 C C . ALA A 1 111 ? -7.711 -0.298 -3.154 1.00 94.94 111 ALA A C 1
ATOM 870 O O . ALA A 1 111 ? -8.236 -1.205 -3.810 1.00 94.94 111 ALA A O 1
ATOM 871 N N . ARG A 1 112 ? -7.165 0.774 -3.736 1.00 92.81 112 ARG A N 1
ATOM 872 C CA . ARG A 1 112 ? -7.010 0.917 -5.183 1.00 92.81 112 ARG A CA 1
ATOM 873 C C . ARG A 1 112 ? -5.926 -0.014 -5.728 1.00 92.81 112 ARG A C 1
ATOM 875 O O . ARG A 1 112 ? -6.183 -0.719 -6.698 1.00 92.81 112 ARG A O 1
ATOM 882 N N . LEU A 1 113 ? -4.771 -0.082 -5.068 1.00 93.50 113 LEU A N 1
ATOM 883 C CA . LEU A 1 113 ? -3.645 -0.939 -5.444 1.00 93.50 113 LEU A CA 1
ATOM 884 C C . LEU A 1 113 ? -4.010 -2.433 -5.438 1.00 93.50 113 LEU A C 1
ATOM 886 O O . LEU A 1 113 ? -3.662 -3.155 -6.368 1.00 93.50 113 LEU A O 1
ATOM 890 N N . VAL A 1 114 ? -4.710 -2.917 -4.406 1.00 92.19 114 VAL A N 1
ATOM 891 C CA . VAL A 1 114 ? -5.011 -4.357 -4.254 1.00 92.19 114 VAL A CA 1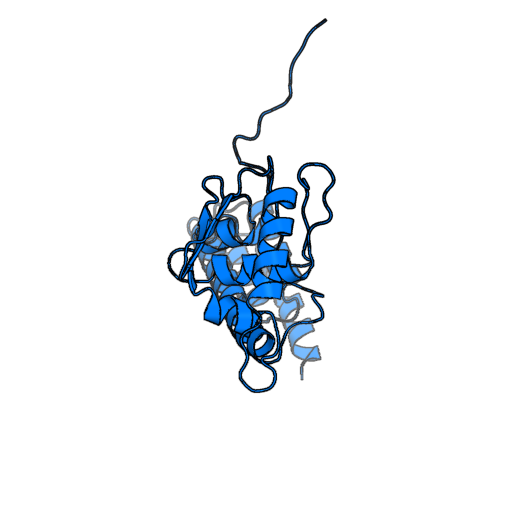
ATOM 892 C C . VAL A 1 114 ? -6.089 -4.867 -5.204 1.00 92.19 114 VAL A C 1
ATOM 894 O O . VAL A 1 114 ? -6.163 -6.070 -5.461 1.00 92.19 114 VAL A O 1
ATOM 897 N N . ALA A 1 115 ? -6.926 -3.977 -5.725 1.00 89.94 115 ALA A N 1
ATOM 898 C CA . ALA A 1 115 ? -7.984 -4.342 -6.658 1.00 89.94 115 ALA A CA 1
ATOM 899 C C . ALA A 1 115 ? -7.627 -4.108 -8.123 1.00 89.94 115 ALA A C 1
ATOM 901 O O . ALA A 1 115 ? -8.340 -4.583 -9.000 1.00 89.94 115 ALA A O 1
ATOM 902 N N . ASP A 1 116 ? -6.561 -3.360 -8.375 1.00 86.50 116 ASP A N 1
ATOM 903 C CA . ASP A 1 116 ? -6.020 -3.157 -9.704 1.00 86.50 116 ASP A CA 1
ATOM 904 C C . ASP A 1 116 ? -5.073 -4.309 -10.084 1.00 86.50 116 ASP A C 1
ATOM 906 O O . ASP A 1 116 ? -4.282 -4.791 -9.267 1.00 86.50 116 ASP A O 1
ATOM 910 N N . ASP A 1 117 ? -5.110 -4.737 -11.345 1.00 79.25 117 ASP A N 1
ATOM 911 C CA . ASP A 1 117 ? -4.264 -5.830 -11.857 1.00 79.25 117 ASP A CA 1
ATOM 912 C C . ASP A 1 117 ? -2.803 -5.404 -12.120 1.00 79.25 117 ASP A C 1
ATOM 914 O O . ASP A 1 117 ? -1.988 -6.173 -12.651 1.00 79.25 117 ASP A O 1
ATOM 918 N N . GLY A 1 118 ? -2.449 -4.183 -11.709 1.00 78.75 118 GLY A N 1
ATOM 919 C CA . GLY A 1 118 ? -1.124 -3.592 -11.821 1.00 78.75 118 GLY A CA 1
ATOM 920 C C . GLY A 1 118 ? -1.056 -2.373 -12.736 1.00 78.75 118 GLY A C 1
ATOM 921 O O . GLY A 1 118 ? 0.019 -1.794 -12.873 1.00 78.75 118 GLY A O 1
ATOM 922 N N . ALA A 1 119 ? -2.162 -1.971 -13.368 1.00 81.81 119 ALA A N 1
ATOM 923 C CA . ALA A 1 119 ? -2.214 -0.840 -14.281 1.00 81.81 119 ALA A CA 1
ATOM 924 C C . ALA A 1 119 ? -1.845 0.510 -13.651 1.00 81.81 119 ALA A C 1
ATOM 926 O O . ALA A 1 119 ? -1.286 1.362 -14.348 1.00 81.81 119 ALA A O 1
ATOM 927 N N . VAL A 1 120 ? -2.115 0.694 -12.359 1.00 86.38 120 VAL A N 1
ATOM 928 C CA . VAL A 1 120 ? -1.788 1.915 -11.602 1.00 86.38 120 VAL A CA 1
ATOM 929 C C . VAL A 1 120 ? -0.727 1.682 -10.525 1.00 86.38 120 VAL A C 1
ATOM 931 O O . VAL A 1 120 ? -0.365 2.604 -9.799 1.00 86.38 120 VAL A O 1
ATOM 934 N N . ALA A 1 121 ? -0.190 0.463 -10.422 1.00 88.62 121 ALA A N 1
ATOM 935 C CA . ALA A 1 121 ? 0.783 0.101 -9.394 1.00 88.62 121 ALA A CA 1
ATOM 936 C C . ALA A 1 121 ? 2.040 0.990 -9.414 1.00 88.62 121 ALA A C 1
ATOM 938 O O . ALA A 1 121 ? 2.521 1.354 -8.346 1.00 88.62 121 ALA A O 1
ATOM 939 N N . GLN A 1 122 ? 2.531 1.413 -10.588 1.00 91.25 122 GLN A N 1
ATOM 940 C CA . GLN A 1 122 ? 3.685 2.325 -10.682 1.00 91.25 122 GLN A CA 1
ATOM 941 C C . GLN A 1 122 ? 3.454 3.708 -10.042 1.00 91.25 122 GLN A C 1
ATOM 943 O O . GLN A 1 122 ? 4.417 4.361 -9.626 1.00 91.25 122 GLN A O 1
ATOM 948 N N . ASP A 1 123 ? 2.190 4.134 -9.960 1.00 90.69 123 ASP A N 1
ATOM 949 C CA . ASP A 1 123 ? 1.778 5.450 -9.466 1.00 90.69 123 ASP A CA 1
ATOM 950 C C . ASP A 1 123 ? 1.346 5.403 -7.988 1.00 90.69 123 ASP A C 1
ATOM 952 O O . ASP A 1 123 ? 1.412 6.41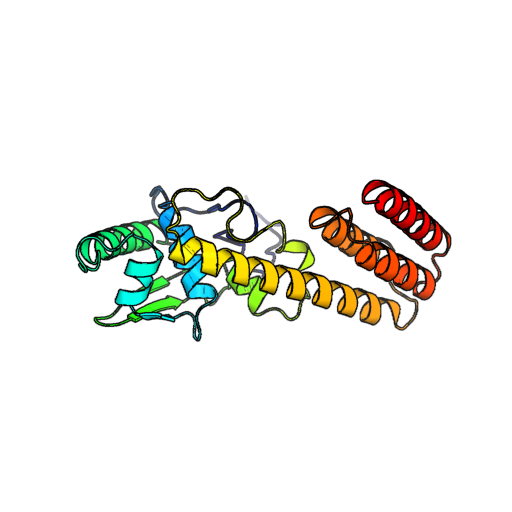6 -7.296 1.00 90.69 123 ASP A O 1
ATOM 956 N N . LEU A 1 124 ? 0.922 4.231 -7.494 1.00 92.00 124 LEU A N 1
ATOM 957 C CA . LEU A 1 124 ? 0.429 4.046 -6.122 1.00 92.00 124 LEU A CA 1
ATOM 958 C C . LEU A 1 124 ? 1.429 3.355 -5.192 1.00 92.00 124 LEU A C 1
ATOM 960 O O . LEU A 1 124 ? 1.430 3.623 -3.993 1.00 92.00 124 LEU A O 1
ATOM 964 N N . TYR A 1 125 ? 2.286 2.471 -5.710 1.00 93.94 125 TYR A N 1
ATOM 965 C CA . TYR A 1 125 ? 3.320 1.826 -4.906 1.00 93.94 125 TYR A CA 1
ATOM 966 C C . TYR A 1 125 ? 4.542 2.747 -4.817 1.00 93.94 125 TYR A C 1
ATOM 968 O O . TYR A 1 125 ? 5.439 2.750 -5.666 1.00 93.94 125 TYR A O 1
ATOM 976 N N . LEU A 1 126 ? 4.510 3.624 -3.812 1.00 90.00 126 LEU A N 1
ATOM 977 C CA . LEU A 1 126 ? 5.514 4.670 -3.594 1.00 90.00 126 LEU A CA 1
ATOM 978 C C . LEU A 1 126 ? 6.544 4.312 -2.513 1.00 90.00 126 LEU A C 1
ATOM 980 O O . LEU A 1 126 ? 7.517 5.039 -2.347 1.00 90.00 126 LEU A O 1
ATOM 984 N N . GLY A 1 127 ? 6.340 3.207 -1.799 1.00 92.56 127 GLY A N 1
ATOM 985 C CA . GLY A 1 127 ? 7.200 2.726 -0.723 1.00 92.56 127 GLY A CA 1
ATOM 986 C C . GLY A 1 127 ? 6.534 1.581 0.035 1.00 92.56 127 GLY A C 1
ATOM 987 O O . GLY A 1 127 ? 5.463 1.109 -0.351 1.00 92.56 127 GLY A O 1
ATOM 988 N N . GLN A 1 128 ? 7.151 1.139 1.130 1.00 95.56 128 GLN A N 1
ATOM 989 C CA . GLN A 1 128 ? 6.600 0.054 1.943 1.00 95.56 128 GLN A CA 1
ATOM 990 C C . GLN A 1 128 ? 5.264 0.454 2.588 1.00 95.56 128 GLN A C 1
ATOM 992 O O . GLN A 1 128 ? 5.039 1.611 2.940 1.00 95.56 128 GLN A O 1
ATOM 997 N N . LEU A 1 129 ? 4.372 -0.519 2.785 1.00 97.81 129 LEU A N 1
ATOM 998 C CA . LEU A 1 129 ? 3.117 -0.318 3.513 1.00 97.81 129 LEU A CA 1
ATOM 999 C C . LEU A 1 129 ? 3.384 0.261 4.912 1.00 97.81 129 LEU A C 1
ATOM 1001 O O . LEU A 1 129 ? 4.088 -0.352 5.716 1.00 97.81 129 LEU A O 1
ATOM 1005 N N . LEU A 1 130 ? 2.771 1.402 5.223 1.00 97.25 130 LEU A N 1
ATOM 1006 C CA . LEU A 1 130 ? 2.931 2.137 6.476 1.00 97.25 130 LEU A CA 1
ATOM 1007 C C . LEU A 1 130 ? 4.395 2.469 6.794 1.00 97.25 130 LEU A C 1
ATOM 1009 O O . LEU A 1 130 ? 4.879 2.190 7.894 1.00 97.25 130 LEU A O 1
ATOM 1013 N N . ASP A 1 131 ? 5.119 3.016 5.824 1.00 95.38 131 ASP A N 1
ATOM 1014 C CA . ASP A 1 131 ? 6.519 3.382 6.016 1.00 95.38 131 ASP A CA 1
ATOM 1015 C C . ASP A 1 131 ? 6.681 4.436 7.128 1.00 95.38 131 ASP A C 1
ATOM 1017 O O . ASP A 1 131 ? 5.871 5.357 7.267 1.00 95.38 131 ASP A O 1
ATOM 1021 N N . GLY A 1 132 ? 7.699 4.262 7.970 1.00 93.19 132 GLY A N 1
ATOM 1022 C CA . GLY A 1 132 ? 7.953 5.119 9.132 1.00 93.19 132 GLY A CA 1
ATOM 1023 C C . GLY A 1 132 ? 6.889 5.080 10.242 1.00 93.19 132 GLY A C 1
ATOM 1024 O O . GLY A 1 132 ? 6.917 5.931 11.132 1.00 93.19 132 GLY A O 1
ATOM 1025 N N . VAL A 1 133 ? 5.932 4.139 10.224 1.00 93.00 133 VAL A N 1
ATOM 1026 C CA . VAL A 1 133 ? 4.950 4.020 11.314 1.00 93.00 133 VAL A CA 1
ATOM 1027 C C . VAL A 1 133 ? 5.594 3.449 12.582 1.00 93.00 133 VAL A C 1
ATOM 1029 O O . VAL A 1 133 ? 6.279 2.431 12.556 1.00 93.00 133 VAL A O 1
ATOM 1032 N N . GLU A 1 134 ? 5.312 4.077 13.719 1.00 89.88 134 GLU A N 1
ATOM 1033 C CA . GLU A 1 134 ? 5.779 3.652 15.044 1.00 89.88 134 GLU A CA 1
ATOM 1034 C C . GLU A 1 134 ? 4.614 3.140 15.908 1.00 89.88 134 GLU A C 1
ATOM 1036 O O . GLU A 1 134 ? 3.436 3.381 15.614 1.00 89.88 134 GLU A O 1
ATOM 1041 N N . GLY A 1 135 ? 4.931 2.481 17.028 1.00 89.75 135 GLY A N 1
ATOM 1042 C CA . GLY A 1 135 ? 3.934 2.073 18.027 1.00 89.75 135 GLY A CA 1
ATOM 1043 C C . GLY A 1 135 ? 2.985 0.972 17.542 1.00 89.75 135 GLY A C 1
ATOM 1044 O O . GLY A 1 135 ? 1.795 0.976 17.886 1.00 89.75 135 GLY A O 1
ATOM 1045 N N . VAL A 1 136 ? 3.495 0.077 16.695 1.00 93.62 136 VAL A N 1
ATOM 1046 C CA . VAL A 1 136 ? 2.866 -1.205 16.349 1.00 93.62 136 VAL A CA 1
ATOM 1047 C C . VAL A 1 136 ? 3.118 -2.219 17.469 1.00 93.62 136 VAL A C 1
ATOM 1049 O O . VAL A 1 136 ? 4.118 -2.112 18.172 1.00 93.62 136 VAL A O 1
ATOM 1052 N N . THR A 1 137 ? 2.190 -3.154 17.660 1.00 95.56 137 THR A N 1
ATOM 1053 C CA . THR A 1 137 ? 2.393 -4.324 18.534 1.00 95.56 137 THR A CA 1
ATOM 1054 C C . THR A 1 137 ? 3.293 -5.338 17.835 1.00 95.56 137 THR A C 1
ATOM 1056 O O . THR A 1 137 ? 3.406 -5.296 16.605 1.00 95.56 137 THR A O 1
ATOM 1059 N N . ASP A 1 138 ? 3.856 -6.290 18.576 1.00 94.81 138 ASP A N 1
ATOM 1060 C CA . ASP A 1 138 ? 4.665 -7.368 17.983 1.00 94.81 138 ASP A CA 1
ATOM 1061 C C . ASP A 1 138 ? 3.836 -8.176 16.973 1.00 94.81 138 ASP A C 1
ATOM 1063 O O . ASP A 1 138 ? 4.232 -8.391 15.828 1.00 94.81 138 ASP A O 1
ATOM 1067 N N . ARG A 1 139 ? 2.593 -8.500 17.347 1.00 95.25 139 ARG A N 1
ATOM 1068 C CA . ARG A 1 139 ? 1.644 -9.200 16.474 1.00 95.25 139 ARG A CA 1
ATOM 1069 C C . ARG A 1 139 ? 1.368 -8.436 15.174 1.00 95.25 139 ARG A C 1
ATOM 1071 O O . ARG A 1 139 ? 1.254 -9.044 14.109 1.00 95.25 139 ARG A O 1
ATOM 1078 N N . TYR A 1 140 ? 1.205 -7.115 15.255 1.00 97.38 140 TYR A N 1
ATOM 1079 C CA . TYR A 1 140 ? 0.991 -6.286 14.071 1.00 97.38 140 TYR A CA 1
ATOM 1080 C C . TYR A 1 140 ? 2.255 -6.189 13.228 1.00 97.38 140 TYR A C 1
ATOM 1082 O O . TYR A 1 140 ? 2.156 -6.194 12.006 1.00 97.38 140 TYR A O 1
ATOM 1090 N N . HIS A 1 141 ? 3.423 -6.100 13.863 1.00 96.75 141 HIS A N 1
ATOM 1091 C CA . HIS A 1 141 ? 4.707 -6.052 13.181 1.00 96.75 141 HIS A CA 1
ATOM 1092 C C . HIS A 1 141 ? 4.939 -7.311 12.337 1.00 96.75 141 HIS A C 1
ATOM 1094 O O . HIS A 1 141 ? 5.178 -7.187 11.137 1.00 96.75 141 HIS A O 1
ATOM 1100 N N . ASP A 1 142 ? 4.754 -8.499 12.915 1.00 97.12 142 ASP A N 1
ATOM 1101 C CA . ASP A 1 142 ? 4.908 -9.775 12.205 1.00 97.12 142 ASP A CA 1
ATOM 1102 C C . ASP A 1 142 ? 3.968 -9.877 10.999 1.00 97.12 142 ASP A C 1
ATOM 1104 O O . ASP A 1 142 ? 4.368 -10.249 9.894 1.00 97.12 142 ASP A O 1
ATOM 1108 N N . TRP A 1 143 ? 2.704 -9.493 11.190 1.00 97.69 143 TRP A N 1
ATOM 1109 C CA . TRP A 1 143 ? 1.734 -9.434 10.100 1.00 97.69 143 TRP A CA 1
ATOM 1110 C C . TRP A 1 143 ? 2.139 -8.415 9.023 1.00 97.69 143 TRP A C 1
ATOM 1112 O O . TRP A 1 143 ? 2.064 -8.713 7.831 1.00 97.69 143 TRP A O 1
ATOM 1122 N N . LEU A 1 144 ? 2.601 -7.229 9.428 1.00 97.88 144 LEU A N 1
ATOM 1123 C CA . LEU A 1 144 ? 2.994 -6.155 8.521 1.00 97.88 144 LEU A CA 1
ATOM 1124 C C . LEU A 1 144 ? 4.196 -6.556 7.658 1.00 97.88 144 LEU A C 1
ATOM 1126 O O . LEU A 1 144 ? 4.218 -6.210 6.479 1.00 97.88 144 LEU A O 1
ATOM 1130 N N . LEU A 1 145 ? 5.161 -7.300 8.209 1.00 97.62 145 LEU A N 1
ATOM 1131 C CA . LEU A 1 145 ? 6.291 -7.841 7.447 1.00 97.62 145 LEU A CA 1
ATOM 1132 C C . LEU A 1 145 ? 5.810 -8.751 6.310 1.00 97.62 145 LEU A C 1
ATOM 1134 O O . LEU A 1 145 ? 6.217 -8.569 5.162 1.00 97.62 145 LEU A O 1
ATOM 1138 N N . VAL A 1 146 ? 4.890 -9.675 6.605 1.00 98.19 146 VAL A N 1
ATOM 1139 C CA . VAL A 1 146 ? 4.326 -10.589 5.600 1.00 98.19 146 VAL A CA 1
ATOM 1140 C C . VAL A 1 146 ? 3.571 -9.822 4.513 1.00 98.19 146 VAL A C 1
ATOM 1142 O O . VAL A 1 146 ? 3.745 -10.099 3.327 1.00 98.19 146 VAL A O 1
ATOM 1145 N N . GLU A 1 147 ? 2.749 -8.842 4.887 1.00 98.06 147 GLU A N 1
ATOM 1146 C CA . GLU A 1 147 ? 1.989 -8.060 3.908 1.00 98.06 147 GLU A CA 1
ATOM 1147 C C . GLU A 1 147 ? 2.874 -7.138 3.062 1.00 98.06 147 GLU A C 1
ATOM 1149 O O . GLU A 1 147 ? 2.622 -6.984 1.867 1.00 98.06 147 GLU A O 1
ATOM 1154 N N . ARG A 1 148 ? 3.950 -6.574 3.629 1.00 97.69 148 ARG A N 1
ATOM 1155 C CA . ARG A 1 148 ? 4.947 -5.808 2.863 1.00 97.69 148 ARG A CA 1
ATOM 1156 C C . ARG A 1 148 ? 5.601 -6.670 1.787 1.00 97.69 148 ARG A C 1
ATOM 1158 O O . ARG A 1 148 ? 5.603 -6.260 0.630 1.00 97.69 148 ARG A O 1
ATOM 1165 N N . MET A 1 149 ? 6.052 -7.876 2.140 1.00 97.06 149 MET A N 1
ATOM 1166 C CA . MET A 1 149 ? 6.620 -8.825 1.173 1.00 97.06 149 MET A CA 1
ATOM 1167 C C . MET A 1 149 ? 5.612 -9.176 0.069 1.00 97.06 149 MET A C 1
ATOM 1169 O O . MET A 1 149 ? 5.936 -9.123 -1.114 1.00 97.06 149 MET A O 1
ATOM 1173 N N . ARG A 1 150 ? 4.354 -9.468 0.433 1.00 96.50 150 ARG A N 1
ATOM 1174 C CA . ARG A 1 150 ? 3.294 -9.796 -0.539 1.00 96.50 150 ARG A CA 1
ATOM 1175 C C . ARG A 1 150 ? 3.010 -8.660 -1.518 1.00 96.50 150 ARG A C 1
ATOM 1177 O O . ARG A 1 150 ? 2.820 -8.911 -2.709 1.00 96.50 150 ARG A O 1
ATOM 1184 N N . LEU A 1 151 ? 2.922 -7.426 -1.024 1.00 96.44 151 LEU A N 1
ATOM 1185 C CA . LEU A 1 151 ? 2.651 -6.257 -1.862 1.00 96.44 151 LEU A CA 1
ATOM 1186 C C . LEU A 1 151 ? 3.829 -5.944 -2.786 1.00 96.44 151 LEU A C 1
ATOM 1188 O O . LEU A 1 151 ? 3.607 -5.620 -3.952 1.00 96.44 151 LEU A O 1
ATOM 1192 N N . GLU A 1 152 ? 5.055 -6.095 -2.292 1.00 95.75 152 GLU A N 1
ATOM 1193 C CA . GLU A 1 152 ? 6.273 -5.916 -3.076 1.00 95.75 152 GLU A CA 1
ATOM 1194 C C . GLU A 1 152 ? 6.388 -6.954 -4.201 1.00 95.75 152 GLU A C 1
ATOM 1196 O O . GLU A 1 152 ? 6.549 -6.588 -5.369 1.00 95.75 152 GLU A O 1
ATOM 1201 N N . ASP A 1 153 ? 6.194 -8.238 -3.893 1.00 95.25 153 ASP A N 1
ATOM 1202 C CA . ASP A 1 153 ? 6.177 -9.307 -4.897 1.00 95.25 153 ASP A CA 1
ATOM 1203 C C . ASP A 1 153 ? 5.092 -9.064 -5.954 1.00 95.25 153 ASP A C 1
ATOM 1205 O O . ASP A 1 153 ? 5.328 -9.204 -7.160 1.00 95.25 153 ASP A O 1
ATOM 1209 N N . ARG A 1 154 ? 3.896 -8.644 -5.519 1.00 95.06 154 ARG A N 1
ATOM 1210 C CA . ARG A 1 154 ? 2.799 -8.285 -6.426 1.00 95.06 154 ARG A CA 1
ATOM 1211 C C . ARG A 1 154 ? 3.176 -7.108 -7.324 1.00 95.06 154 ARG A C 1
ATOM 1213 O O . ARG A 1 154 ? 2.864 -7.153 -8.517 1.00 95.06 154 ARG A O 1
ATOM 1220 N N . PHE A 1 155 ? 3.817 -6.078 -6.775 1.00 96.25 155 PHE A N 1
ATOM 1221 C CA . PHE A 1 155 ? 4.269 -4.904 -7.516 1.00 96.25 155 PHE A CA 1
ATOM 1222 C C . PHE A 1 155 ? 5.273 -5.292 -8.606 1.00 96.25 155 PHE A C 1
ATOM 1224 O O . PHE A 1 155 ? 5.034 -5.003 -9.782 1.00 96.25 155 PHE A O 1
ATOM 1231 N N . PHE A 1 156 ? 6.340 -6.014 -8.256 1.00 96.31 156 PHE A N 1
ATOM 1232 C CA . PHE A 1 156 ? 7.348 -6.440 -9.229 1.00 96.31 156 PHE A CA 1
ATOM 1233 C C . PHE A 1 156 ? 6.754 -7.353 -10.304 1.00 96.31 156 PHE A C 1
ATOM 1235 O O . PHE A 1 156 ? 6.952 -7.115 -11.496 1.00 96.31 156 PHE A O 1
ATOM 1242 N N . ALA A 1 157 ? 5.928 -8.329 -9.915 1.00 95.12 157 ALA A N 1
ATOM 1243 C CA . ALA A 1 157 ? 5.262 -9.207 -10.872 1.00 95.12 157 ALA A CA 1
ATOM 1244 C C . ALA A 1 157 ? 4.331 -8.440 -11.830 1.00 95.12 157 ALA A C 1
ATOM 1246 O O . ALA A 1 157 ? 4.209 -8.802 -13.003 1.00 95.12 157 ALA A O 1
ATOM 1247 N N . ALA A 1 158 ? 3.656 -7.391 -11.350 1.00 95.56 158 ALA A N 1
ATOM 1248 C CA . ALA A 1 158 ? 2.835 -6.519 -12.183 1.00 95.56 158 ALA A CA 1
ATOM 1249 C C . ALA A 1 158 ? 3.673 -5.708 -13.180 1.00 95.56 158 ALA A C 1
ATOM 1251 O O . ALA A 1 158 ? 3.302 -5.628 -14.353 1.00 95.56 158 ALA A O 1
ATOM 1252 N N . MET A 1 159 ? 4.804 -5.147 -12.747 1.00 95.88 159 MET A N 1
ATOM 1253 C CA . MET A 1 159 ? 5.709 -4.408 -13.631 1.00 95.88 159 MET A CA 1
ATOM 1254 C C . MET A 1 159 ? 6.299 -5.319 -14.713 1.00 95.88 159 MET A C 1
ATOM 1256 O O . MET A 1 159 ? 6.258 -4.966 -15.890 1.00 95.88 159 MET A O 1
ATOM 1260 N N . ASP A 1 160 ? 6.722 -6.534 -14.355 1.00 95.69 160 ASP A N 1
ATOM 1261 C CA . ASP A 1 160 ? 7.233 -7.527 -15.308 1.00 95.69 160 ASP A CA 1
ATOM 1262 C C . ASP A 1 160 ? 6.185 -7.940 -16.349 1.00 95.69 160 ASP A C 1
ATOM 1264 O O . ASP A 1 160 ? 6.505 -8.172 -17.519 1.00 95.69 160 ASP A O 1
ATOM 1268 N N . ARG A 1 161 ? 4.912 -8.073 -15.952 1.00 94.88 161 ARG A N 1
ATOM 1269 C CA . ARG A 1 161 ? 3.818 -8.311 -16.910 1.00 94.88 161 ARG A CA 1
ATOM 1270 C C . ARG A 1 161 ? 3.640 -7.114 -17.838 1.00 94.88 161 ARG A C 1
ATOM 1272 O O . ARG A 1 161 ? 3.643 -7.292 -19.051 1.00 94.88 161 ARG A O 1
ATOM 1279 N N . ARG A 1 162 ? 3.585 -5.898 -17.291 1.00 94.31 162 ARG A N 1
ATOM 1280 C CA . ARG A 1 162 ? 3.382 -4.670 -18.075 1.00 94.31 162 ARG A CA 1
ATOM 1281 C C . ARG A 1 162 ? 4.487 -4.428 -19.090 1.00 94.31 162 ARG A C 1
ATOM 1283 O O . ARG A 1 162 ? 4.175 -4.121 -20.237 1.00 94.31 162 ARG A O 1
ATOM 1290 N N . LEU A 1 163 ? 5.750 -4.608 -18.701 1.00 95.88 163 LEU A N 1
ATOM 1291 C CA . LEU A 1 163 ? 6.890 -4.514 -19.616 1.00 95.88 163 LEU A CA 1
ATOM 1292 C C . LEU A 1 163 ? 6.754 -5.503 -20.779 1.00 95.88 163 LEU A C 1
ATOM 1294 O O . LEU A 1 163 ? 6.943 -5.127 -21.936 1.00 95.88 163 LEU A O 1
ATOM 1298 N N . ARG A 1 164 ? 6.376 -6.757 -20.501 1.00 94.44 164 ARG A N 1
ATOM 1299 C CA . ARG A 1 164 ? 6.166 -7.773 -21.544 1.00 94.44 164 ARG A CA 1
ATOM 1300 C C . ARG A 1 164 ? 4.993 -7.435 -22.459 1.00 94.44 164 ARG A C 1
ATOM 1302 O O . ARG A 1 164 ? 5.133 -7.562 -23.673 1.00 94.44 164 ARG A O 1
ATOM 1309 N N . ASP A 1 165 ? 3.876 -6.990 -21.896 1.00 93.69 165 ASP A N 1
ATOM 1310 C CA . ASP A 1 165 ? 2.662 -6.693 -22.654 1.00 93.69 165 ASP A CA 1
ATOM 1311 C C . ASP A 1 165 ? 2.850 -5.477 -23.568 1.00 93.69 165 ASP A C 1
ATOM 1313 O O . ASP A 1 165 ? 2.526 -5.550 -24.754 1.00 93.69 165 ASP A O 1
ATOM 1317 N N . MET A 1 166 ? 3.443 -4.386 -23.066 1.00 93.12 166 MET A N 1
ATOM 1318 C CA . MET A 1 166 ? 3.637 -3.168 -23.867 1.00 93.12 166 MET A CA 1
ATOM 1319 C C . MET A 1 166 ? 4.659 -3.357 -24.992 1.00 93.12 166 MET A C 1
ATOM 1321 O O . MET A 1 166 ? 4.521 -2.781 -26.069 1.00 93.12 166 MET A O 1
ATOM 1325 N N . THR A 1 167 ? 5.678 -4.190 -24.769 1.00 95.75 167 THR A N 1
ATOM 1326 C CA . THR A 1 167 ? 6.748 -4.420 -25.750 1.00 95.75 167 THR A CA 1
ATOM 1327 C C . THR A 1 167 ? 6.455 -5.573 -26.705 1.00 95.75 167 THR A C 1
ATOM 1329 O O . THR A 1 167 ? 7.208 -5.774 -27.656 1.00 95.75 167 THR A O 1
ATOM 1332 N N . ARG A 1 168 ? 5.339 -6.297 -26.523 1.00 92.31 168 ARG A N 1
ATOM 1333 C CA . ARG A 1 168 ? 4.957 -7.471 -27.328 1.00 92.31 168 ARG A CA 1
ATOM 1334 C C . ARG A 1 168 ? 4.964 -7.212 -28.837 1.00 92.31 168 ARG A C 1
ATOM 1336 O O . ARG A 1 168 ? 5.267 -8.119 -29.608 1.00 92.31 168 ARG A O 1
ATOM 1343 N N . HIS A 1 169 ? 4.620 -5.995 -29.250 1.00 90.69 169 HIS A N 1
ATOM 1344 C CA . HIS A 1 169 ? 4.530 -5.595 -30.657 1.00 90.69 169 HIS A CA 1
ATOM 1345 C C . HIS A 1 169 ? 5.639 -4.623 -31.091 1.00 90.69 169 HIS A C 1
ATOM 1347 O O . HIS A 1 169 ? 5.560 -4.068 -32.182 1.00 90.69 169 HIS A O 1
ATOM 1353 N N . GLY A 1 170 ? 6.647 -4.379 -30.244 1.00 86.44 170 GLY A N 1
ATOM 1354 C CA . GLY A 1 170 ? 7.777 -3.490 -30.544 1.00 86.44 170 GLY A CA 1
ATOM 1355 C C . GLY A 1 170 ? 7.445 -1.998 -30.683 1.00 86.44 170 GLY A C 1
ATOM 1356 O O . GLY A 1 170 ? 8.314 -1.221 -31.055 1.00 86.44 170 GLY A O 1
ATOM 1357 N N . ALA A 1 171 ? 6.213 -1.587 -30.371 1.00 84.88 171 ALA A N 1
ATOM 1358 C CA . ALA A 1 171 ? 5.727 -0.210 -30.518 1.00 84.88 171 ALA A CA 1
ATOM 1359 C C . ALA A 1 171 ? 5.586 0.546 -29.180 1.00 84.88 171 ALA A C 1
ATOM 1361 O O . ALA A 1 171 ? 4.892 1.562 -29.117 1.00 84.88 171 ALA A O 1
ATOM 1362 N N . ALA A 1 172 ? 6.206 0.047 -28.104 1.00 92.69 172 ALA A N 1
ATOM 1363 C CA . ALA A 1 172 ? 6.193 0.716 -26.804 1.00 92.69 172 ALA A CA 1
ATOM 1364 C C . ALA A 1 172 ? 6.890 2.078 -26.898 1.00 92.69 172 ALA A C 1
ATOM 1366 O O . ALA A 1 172 ? 7.960 2.197 -27.500 1.00 92.69 172 ALA A O 1
ATOM 1367 N N . ARG A 1 173 ? 6.303 3.105 -26.280 1.00 94.00 173 ARG A N 1
ATOM 1368 C CA . ARG A 1 173 ? 6.942 4.422 -26.218 1.00 94.00 173 ARG A CA 1
ATOM 1369 C C . ARG A 1 173 ? 7.996 4.434 -25.122 1.00 94.00 173 ARG A C 1
ATOM 1371 O O . ARG A 1 173 ? 7.796 3.854 -24.053 1.00 94.00 173 ARG A O 1
ATOM 1378 N N . LYS A 1 174 ? 9.096 5.148 -25.358 1.00 95.06 174 LYS A N 1
ATOM 1379 C CA . LYS A 1 174 ? 10.201 5.244 -24.398 1.00 95.06 174 LYS A CA 1
ATOM 1380 C C . LYS A 1 174 ? 9.714 5.787 -23.054 1.00 95.06 174 LYS A C 1
ATOM 1382 O O . LYS A 1 174 ? 10.073 5.262 -22.011 1.00 95.06 174 LYS A O 1
ATOM 1387 N N . GLU A 1 175 ? 8.830 6.778 -23.080 1.00 95.56 175 GLU A N 1
ATOM 1388 C CA . GLU A 1 175 ? 8.296 7.434 -21.886 1.00 95.56 175 GLU A CA 1
ATOM 1389 C C . GLU A 1 175 ? 7.463 6.478 -21.013 1.00 95.56 175 GLU A C 1
ATOM 1391 O O . GLU A 1 175 ? 7.339 6.669 -19.805 1.00 95.56 175 GLU A O 1
ATOM 1396 N N . GLU A 1 176 ? 6.864 5.440 -21.601 1.00 93.69 176 GLU A N 1
ATOM 1397 C CA . GLU A 1 176 ? 6.113 4.422 -20.859 1.00 93.69 176 GLU A CA 1
ATOM 1398 C C . GLU A 1 176 ? 7.056 3.449 -20.150 1.00 93.69 176 GLU A C 1
ATOM 1400 O O . GLU A 1 176 ? 6.835 3.129 -18.980 1.00 93.69 176 GLU A O 1
ATOM 1405 N N . LEU A 1 177 ? 8.136 3.052 -20.826 1.00 96.56 177 LEU A N 1
ATOM 1406 C CA . LEU A 1 177 ? 9.198 2.230 -20.249 1.00 96.56 177 LEU A CA 1
ATOM 1407 C C . LEU A 1 177 ? 9.948 2.981 -19.145 1.00 96.56 177 LEU A C 1
ATOM 1409 O O . LEU A 1 177 ? 10.123 2.437 -18.057 1.00 96.56 177 LEU A O 1
ATOM 1413 N N . ASP A 1 178 ? 10.295 4.250 -19.378 1.00 96.25 178 ASP A N 1
ATOM 1414 C CA . ASP A 1 178 ? 10.991 5.104 -18.411 1.00 96.25 178 ASP A CA 1
ATOM 1415 C C . ASP A 1 178 ? 10.167 5.267 -17.118 1.00 96.25 178 ASP A C 1
ATOM 1417 O O . ASP A 1 178 ? 10.723 5.254 -16.018 1.00 96.25 178 ASP A O 1
ATOM 1421 N N . ARG A 1 179 ? 8.830 5.369 -17.220 1.00 94.94 179 ARG A N 1
ATOM 1422 C CA . ARG A 1 179 ? 7.944 5.420 -16.043 1.00 94.94 179 ARG A CA 1
ATOM 1423 C C . ARG A 1 179 ? 8.000 4.137 -15.217 1.00 94.94 179 ARG A C 1
ATOM 1425 O O . ARG A 1 179 ? 8.072 4.217 -13.991 1.00 94.94 179 ARG A O 1
ATOM 1432 N N . ILE A 1 180 ? 7.992 2.969 -15.862 1.00 96.31 180 ILE A N 1
ATOM 1433 C CA . ILE A 1 180 ? 8.132 1.691 -15.149 1.00 96.31 180 ILE A CA 1
ATOM 1434 C C . ILE A 1 180 ? 9.536 1.551 -14.561 1.00 96.31 180 ILE A C 1
ATOM 1436 O O . ILE A 1 180 ? 9.665 1.161 -13.403 1.00 96.31 180 ILE A O 1
ATOM 1440 N N . ALA A 1 181 ? 10.578 1.918 -15.307 1.00 97.31 181 ALA A N 1
ATOM 1441 C CA . ALA A 1 181 ? 11.952 1.885 -14.824 1.00 97.31 181 ALA A CA 1
ATOM 1442 C C . ALA A 1 181 ? 12.130 2.751 -13.572 1.00 97.31 181 ALA A C 1
ATOM 1444 O O . ALA A 1 181 ? 12.663 2.286 -12.566 1.00 97.31 181 ALA A O 1
ATOM 1445 N N . GLY A 1 182 ? 11.618 3.983 -13.602 1.00 96.31 182 GLY A N 1
ATOM 1446 C CA . GLY A 1 182 ? 11.638 4.878 -12.450 1.00 96.31 182 GLY A CA 1
ATOM 1447 C C . GLY A 1 182 ? 10.889 4.306 -11.246 1.00 96.31 182 GLY A C 1
ATOM 1448 O O . GLY A 1 182 ? 11.364 4.428 -10.121 1.00 96.31 182 GLY A O 1
ATOM 1449 N N . ALA A 1 183 ? 9.749 3.644 -11.464 1.00 95.69 183 ALA A N 1
ATOM 1450 C CA . ALA A 1 183 ? 9.005 3.003 -10.384 1.00 95.69 183 ALA A CA 1
ATOM 1451 C C . ALA A 1 183 ? 9.753 1.800 -9.788 1.00 95.69 183 ALA A C 1
ATOM 1453 O O . ALA A 1 183 ? 9.853 1.706 -8.570 1.00 95.69 183 ALA A O 1
ATOM 1454 N N . LEU A 1 184 ? 10.322 0.921 -10.620 1.00 96.69 184 LEU A N 1
ATOM 1455 C CA . LEU A 1 184 ? 11.113 -0.232 -10.174 1.00 96.69 184 LEU A CA 1
ATOM 1456 C C . LEU A 1 184 ? 12.316 0.200 -9.328 1.00 96.69 184 LEU A C 1
ATOM 1458 O O . LEU A 1 184 ? 12.490 -0.287 -8.214 1.00 96.69 184 LEU A O 1
ATOM 1462 N N . LEU A 1 185 ? 13.108 1.147 -9.839 1.00 95.62 185 LEU A N 1
ATOM 1463 C CA . LEU A 1 185 ? 14.345 1.593 -9.191 1.00 95.62 185 LEU A CA 1
ATOM 1464 C C . LEU A 1 185 ? 14.106 2.469 -7.959 1.00 95.62 185 LEU A C 1
ATOM 1466 O O . LEU A 1 185 ? 14.975 2.562 -7.099 1.00 95.62 185 LEU A O 1
ATOM 1470 N N . ARG A 1 186 ? 12.937 3.110 -7.853 1.00 94.56 186 ARG A N 1
ATOM 1471 C CA . ARG A 1 186 ? 12.535 3.818 -6.632 1.00 94.56 186 ARG A CA 1
ATOM 1472 C C . ARG A 1 186 ? 12.295 2.855 -5.471 1.00 94.56 186 ARG A C 1
ATOM 1474 O O . ARG A 1 186 ? 12.561 3.225 -4.335 1.00 94.56 186 ARG A O 1
ATOM 1481 N N . ILE A 1 187 ? 11.750 1.672 -5.754 1.00 94.88 187 ILE A N 1
ATOM 1482 C CA . ILE A 1 187 ? 11.430 0.671 -4.731 1.00 94.88 187 ILE A CA 1
ATOM 1483 C C . ILE A 1 187 ? 12.673 -0.114 -4.345 1.00 94.88 187 ILE A C 1
ATOM 1485 O O . ILE A 1 187 ? 13.002 -0.184 -3.166 1.00 94.88 187 ILE A O 1
ATOM 1489 N N . ASP A 1 188 ? 13.368 -0.663 -5.338 1.00 94.25 188 ASP A N 1
ATOM 1490 C CA . ASP A 1 188 ? 14.589 -1.422 -5.113 1.00 94.25 188 ASP A CA 1
ATOM 1491 C C . ASP A 1 188 ? 15.598 -1.140 -6.243 1.00 94.25 188 ASP A C 1
ATOM 1493 O O . ASP A 1 188 ? 15.494 -1.715 -7.337 1.00 94.25 188 ASP A O 1
ATOM 1497 N N . PRO A 1 189 ? 16.571 -0.239 -6.006 1.00 94.44 189 PRO A N 1
ATOM 1498 C CA . PRO A 1 189 ? 17.609 0.077 -6.976 1.00 94.44 189 PRO A CA 1
ATOM 1499 C C . PRO A 1 189 ? 18.698 -0.999 -7.084 1.00 94.44 189 PRO A C 1
ATOM 1501 O O . PRO A 1 189 ? 19.512 -0.907 -8.003 1.00 94.44 189 PRO A O 1
ATOM 1504 N N . THR A 1 190 ? 18.756 -1.999 -6.196 1.00 93.81 190 THR A N 1
ATOM 1505 C CA . THR A 1 190 ? 19.773 -3.070 -6.238 1.00 93.81 190 THR A CA 1
ATOM 1506 C C . THR A 1 190 ? 19.236 -4.368 -6.842 1.00 93.81 190 THR A C 1
ATOM 1508 O O . THR A 1 190 ? 20.005 -5.248 -7.230 1.00 93.81 190 THR A O 1
ATOM 1511 N N . ARG A 1 191 ? 17.918 -4.477 -7.054 1.00 94.19 191 ARG A N 1
ATOM 1512 C CA . ARG A 1 191 ? 17.285 -5.647 -7.677 1.00 94.19 191 ARG A CA 1
ATOM 1513 C C . ARG A 1 191 ? 17.778 -5.925 -9.100 1.00 94.19 191 ARG A C 1
ATOM 1515 O O . ARG A 1 191 ? 17.217 -5.444 -10.086 1.00 94.19 191 ARG A O 1
ATOM 1522 N N . ALA A 1 192 ? 18.728 -6.850 -9.236 1.00 94.94 192 ALA A N 1
ATOM 1523 C CA . ALA A 1 192 ? 19.248 -7.311 -10.530 1.00 94.94 192 ALA A CA 1
ATOM 1524 C C . ALA A 1 192 ? 18.151 -7.799 -11.504 1.00 94.94 192 ALA A C 1
ATOM 1526 O O . ALA A 1 192 ? 18.281 -7.657 -12.721 1.00 94.94 192 ALA A O 1
ATOM 1527 N N . ALA A 1 193 ? 17.052 -8.364 -10.987 1.00 96.19 193 ALA A N 1
ATOM 1528 C CA . ALA A 1 193 ? 15.914 -8.783 -11.807 1.00 96.19 193 ALA A CA 1
ATOM 1529 C C . ALA A 1 193 ? 15.222 -7.607 -12.521 1.00 96.19 193 ALA A C 1
ATOM 1531 O O . ALA A 1 193 ? 14.848 -7.761 -13.682 1.00 96.19 193 ALA A O 1
ATOM 1532 N N . SER A 1 194 ? 15.125 -6.437 -11.877 1.00 97.19 194 SER A N 1
ATOM 1533 C CA . SER A 1 194 ? 14.549 -5.224 -12.473 1.00 97.19 194 SER A CA 1
ATOM 1534 C C . SER A 1 194 ? 15.370 -4.761 -13.673 1.00 97.19 194 SER A C 1
ATOM 1536 O O . SER A 1 194 ? 14.816 -4.506 -14.739 1.00 97.19 194 SER A O 1
ATOM 1538 N N . TYR A 1 195 ? 16.699 -4.720 -13.538 1.00 97.75 195 TYR A N 1
ATOM 1539 C CA . TYR A 1 195 ? 17.591 -4.347 -14.638 1.00 97.75 195 TYR A CA 1
ATOM 1540 C C . TYR A 1 195 ? 17.479 -5.311 -15.822 1.00 97.75 195 TYR A C 1
ATOM 1542 O O . TYR A 1 195 ? 17.348 -4.860 -16.957 1.00 97.75 195 TYR A O 1
ATOM 1550 N N . ARG A 1 196 ? 17.436 -6.629 -15.572 1.00 97.44 196 ARG A N 1
ATOM 1551 C CA . ARG A 1 196 ? 17.227 -7.627 -16.638 1.00 97.44 196 ARG A CA 1
ATOM 1552 C C . ARG A 1 196 ? 15.899 -7.423 -17.367 1.00 97.44 196 ARG A C 1
ATOM 1554 O O . ARG A 1 196 ? 15.884 -7.385 -18.595 1.00 97.44 196 ARG A O 1
ATOM 1561 N N . ALA A 1 197 ? 14.805 -7.252 -16.623 1.00 97.75 197 ALA A N 1
ATOM 1562 C CA . ALA A 1 197 ? 13.483 -7.032 -17.203 1.00 97.75 197 ALA A CA 1
ATOM 1563 C C . ALA A 1 197 ? 13.438 -5.757 -18.064 1.00 97.75 197 ALA A C 1
ATOM 1565 O O . ALA A 1 197 ? 12.874 -5.770 -19.160 1.00 97.75 197 ALA A O 1
ATOM 1566 N N . LEU A 1 198 ? 14.078 -4.676 -17.607 1.00 98.25 198 LEU A N 1
ATOM 1567 C CA . LEU A 1 198 ? 14.190 -3.425 -18.357 1.00 98.25 198 LEU A CA 1
ATOM 1568 C C . LEU A 1 198 ? 15.026 -3.593 -19.628 1.00 98.25 198 LEU A C 1
ATOM 1570 O O . LEU A 1 198 ? 14.561 -3.218 -20.702 1.00 98.25 198 LEU A O 1
ATOM 1574 N N . THR A 1 199 ? 16.213 -4.201 -19.547 1.00 98.19 199 THR A N 1
ATOM 1575 C CA . THR A 1 199 ? 17.055 -4.476 -20.721 1.00 98.19 199 THR A CA 1
ATOM 1576 C C . THR A 1 199 ? 16.288 -5.265 -21.782 1.00 98.19 199 THR A C 1
ATOM 1578 O O . THR A 1 199 ? 16.265 -4.864 -22.947 1.00 98.19 199 THR A O 1
ATOM 1581 N N . GLU A 1 200 ? 15.602 -6.344 -21.395 1.00 97.69 200 GLU A N 1
ATOM 1582 C CA . GLU A 1 200 ? 14.777 -7.124 -22.323 1.00 97.69 200 GLU A CA 1
ATOM 1583 C C . GLU A 1 200 ? 13.649 -6.294 -22.948 1.00 97.69 200 GLU A C 1
ATOM 1585 O O . GLU A 1 200 ? 13.394 -6.406 -24.150 1.00 97.69 200 GLU A O 1
ATOM 1590 N N . ALA A 1 201 ? 12.980 -5.455 -22.157 1.00 97.81 201 ALA A N 1
ATOM 1591 C CA . ALA A 1 201 ? 11.896 -4.607 -22.636 1.00 97.81 201 ALA A CA 1
ATOM 1592 C C . ALA A 1 201 ? 12.388 -3.572 -23.664 1.00 97.81 201 ALA A C 1
ATOM 1594 O O . ALA A 1 201 ? 11.817 -3.475 -24.753 1.00 97.81 201 ALA A O 1
ATOM 1595 N N . TYR A 1 202 ? 13.480 -2.852 -23.383 1.00 97.81 202 TYR A N 1
ATOM 1596 C CA . TYR A 1 202 ? 14.046 -1.883 -24.330 1.00 97.81 202 TYR A CA 1
ATOM 1597 C C . TYR A 1 202 ? 14.565 -2.550 -25.613 1.00 97.81 202 TYR A C 1
ATOM 1599 O O . TYR A 1 202 ? 14.400 -1.984 -26.694 1.00 97.81 202 TYR A O 1
ATOM 1607 N N . LEU A 1 203 ? 15.116 -3.770 -25.543 1.00 96.94 203 LEU A N 1
ATOM 1608 C CA . LEU A 1 203 ? 15.477 -4.534 -26.747 1.00 96.94 203 LEU A CA 1
ATOM 1609 C C . LEU A 1 203 ? 14.249 -4.863 -27.601 1.00 96.94 203 LEU A C 1
ATOM 1611 O O . LEU A 1 203 ? 14.262 -4.629 -28.809 1.00 96.94 203 LEU A O 1
ATOM 1615 N N . ARG A 1 204 ? 13.168 -5.358 -26.984 1.00 96.56 204 ARG A N 1
ATOM 1616 C CA . ARG A 1 204 ? 11.911 -5.662 -27.693 1.00 96.56 204 ARG A CA 1
ATOM 1617 C C . ARG A 1 204 ? 11.270 -4.415 -28.298 1.00 96.56 204 ARG A C 1
ATOM 1619 O O . ARG A 1 204 ? 10.647 -4.514 -29.348 1.00 96.56 204 ARG A O 1
ATOM 1626 N N . ALA A 1 205 ? 11.454 -3.255 -27.672 1.00 95.88 205 ALA A N 1
ATOM 1627 C CA . ALA A 1 205 ? 11.008 -1.957 -28.174 1.00 95.88 205 ALA A CA 1
ATOM 1628 C C . ALA A 1 205 ? 11.951 -1.325 -29.222 1.00 95.88 205 ALA A C 1
ATOM 1630 O O . ALA A 1 205 ? 11.753 -0.173 -29.596 1.00 95.88 205 ALA A O 1
ATOM 1631 N N . ASN A 1 206 ? 12.972 -2.053 -29.698 1.00 95.38 206 ASN A N 1
ATOM 1632 C CA . ASN A 1 206 ? 13.962 -1.577 -30.670 1.00 95.38 206 ASN A CA 1
ATOM 1633 C C . ASN A 1 206 ? 14.756 -0.337 -30.194 1.00 95.38 206 ASN A C 1
ATOM 1635 O O . ASN A 1 206 ? 15.077 0.558 -30.976 1.00 95.38 206 ASN A O 1
ATOM 1639 N N . MET A 1 207 ? 15.084 -0.288 -28.896 1.00 96.06 207 MET A N 1
ATOM 1640 C CA . MET A 1 207 ? 15.841 0.787 -28.237 1.00 96.06 207 MET A CA 1
ATOM 1641 C C . MET A 1 207 ? 17.150 0.251 -27.617 1.00 96.06 207 MET A C 1
ATOM 1643 O O . MET A 1 207 ? 17.320 0.269 -26.394 1.00 96.06 207 MET A O 1
ATOM 1647 N N . PRO A 1 208 ? 18.109 -0.235 -28.428 1.00 96.06 208 PRO A N 1
ATOM 1648 C CA . PRO A 1 208 ? 19.300 -0.929 -27.926 1.00 96.06 208 PRO A CA 1
ATOM 1649 C C . PRO A 1 208 ? 20.216 -0.057 -27.052 1.00 96.06 208 PRO A C 1
ATOM 1651 O O . PRO A 1 208 ? 20.881 -0.584 -26.165 1.00 96.06 208 PRO A O 1
ATOM 1654 N N . GLY A 1 209 ? 20.231 1.267 -27.255 1.00 97.12 209 GLY A N 1
ATOM 1655 C CA . GLY A 1 209 ? 21.025 2.186 -26.431 1.00 97.12 209 GLY A CA 1
ATOM 1656 C C . GLY A 1 209 ? 20.585 2.215 -24.963 1.00 97.12 209 GLY A C 1
ATOM 1657 O O . GLY A 1 209 ? 21.420 2.122 -24.068 1.00 97.12 209 GLY A O 1
ATOM 1658 N N . GLU A 1 210 ? 19.275 2.270 -24.701 1.00 97.06 210 GLU A N 1
ATOM 1659 C CA . GLU A 1 210 ? 18.751 2.206 -23.327 1.00 97.06 210 GLU A CA 1
ATOM 1660 C C . GLU A 1 210 ? 18.903 0.801 -22.739 1.00 97.06 210 GLU A C 1
ATOM 1662 O O . GLU A 1 210 ? 19.225 0.650 -21.562 1.00 97.06 210 GLU A O 1
ATOM 1667 N N . ALA A 1 211 ? 18.745 -0.243 -23.559 1.00 97.25 211 ALA A N 1
ATOM 1668 C CA . ALA A 1 211 ? 18.966 -1.611 -23.108 1.00 97.25 211 ALA A CA 1
ATOM 1669 C C . ALA A 1 211 ? 20.399 -1.834 -22.593 1.00 97.25 211 ALA A C 1
ATOM 1671 O O . ALA A 1 211 ? 20.572 -2.419 -21.520 1.00 97.25 211 ALA A O 1
ATOM 1672 N N . ALA A 1 212 ? 21.404 -1.340 -23.329 1.00 97.62 212 ALA A N 1
ATOM 1673 C CA . ALA A 1 212 ? 22.808 -1.391 -22.925 1.00 97.62 212 ALA A CA 1
ATOM 1674 C C . ALA A 1 212 ? 23.045 -0.618 -21.620 1.00 97.62 212 ALA A C 1
ATOM 1676 O O . ALA A 1 212 ? 23.638 -1.155 -20.687 1.00 97.62 212 ALA A O 1
ATOM 1677 N N . ARG A 1 213 ? 22.479 0.590 -21.507 1.00 96.94 213 ARG A N 1
ATOM 1678 C CA . ARG A 1 213 ? 22.552 1.406 -20.289 1.00 96.94 213 ARG A CA 1
ATOM 1679 C C . ARG A 1 213 ? 22.026 0.665 -19.056 1.00 96.94 213 ARG A C 1
ATOM 1681 O O . ARG A 1 213 ? 22.700 0.639 -18.030 1.00 96.94 213 ARG A O 1
ATOM 1688 N N . TYR A 1 214 ? 20.841 0.054 -19.131 1.00 96.88 214 TYR A N 1
ATOM 1689 C CA . TYR A 1 214 ? 20.288 -0.693 -17.993 1.00 96.88 214 TYR A CA 1
ATOM 1690 C C . TYR A 1 214 ? 21.066 -1.983 -17.692 1.00 96.88 214 TYR A C 1
ATOM 1692 O O . TYR A 1 214 ? 21.171 -2.355 -16.524 1.00 96.88 214 TYR A O 1
ATOM 1700 N N . ALA A 1 215 ? 21.664 -2.626 -18.700 1.00 96.12 215 ALA A N 1
ATOM 1701 C CA . ALA A 1 215 ? 22.522 -3.791 -18.488 1.00 96.12 215 ALA A CA 1
ATOM 1702 C C . ALA A 1 215 ? 23.800 -3.417 -17.713 1.00 96.12 215 ALA A C 1
ATOM 1704 O O . ALA A 1 215 ? 24.141 -4.078 -16.733 1.00 96.12 215 ALA A O 1
ATOM 1705 N N . GLU A 1 216 ? 24.461 -2.321 -18.096 1.00 95.38 216 GLU A N 1
ATOM 1706 C CA . GLU A 1 216 ? 25.644 -1.787 -17.404 1.00 95.38 216 GLU A CA 1
ATOM 1707 C C . GLU A 1 216 ? 25.325 -1.353 -15.965 1.00 95.38 216 GLU A C 1
ATOM 1709 O O . GLU A 1 216 ? 26.066 -1.669 -15.028 1.00 95.38 216 GLU A O 1
ATOM 1714 N N . MET A 1 217 ? 24.190 -0.674 -15.763 1.00 93.69 217 MET A N 1
ATOM 1715 C CA . MET A 1 217 ? 23.727 -0.305 -14.423 1.00 93.69 217 MET A CA 1
ATOM 1716 C C . MET A 1 217 ? 23.475 -1.539 -13.552 1.00 93.69 217 MET A C 1
ATOM 1718 O O . MET A 1 217 ? 23.871 -1.538 -12.388 1.00 93.69 217 MET A O 1
ATOM 1722 N N . GLY A 1 218 ? 22.874 -2.597 -14.104 1.00 90.94 218 GLY A N 1
ATOM 1723 C CA . GLY A 1 218 ? 22.629 -3.843 -13.377 1.00 90.94 218 GLY A CA 1
ATOM 1724 C C . GLY A 1 218 ? 23.911 -4.538 -12.914 1.00 90.94 218 GLY A C 1
ATOM 1725 O O . GLY A 1 218 ? 23.962 -5.009 -11.780 1.00 90.94 218 GLY A O 1
ATOM 1726 N N . LEU A 1 219 ? 24.959 -4.550 -13.746 1.00 88.56 219 LEU A N 1
ATOM 1727 C CA . LEU A 1 219 ? 26.277 -5.089 -13.378 1.00 88.56 219 LEU A CA 1
ATOM 1728 C C . LEU A 1 219 ? 26.926 -4.272 -12.252 1.00 88.56 219 LEU A C 1
ATOM 1730 O O . LEU A 1 219 ? 27.384 -4.830 -11.263 1.00 88.56 219 LEU A O 1
ATOM 1734 N N . THR A 1 220 ? 26.867 -2.942 -12.356 1.00 87.25 220 THR A N 1
ATOM 1735 C CA . THR A 1 220 ? 27.457 -2.030 -11.360 1.00 87.25 220 THR A CA 1
ATOM 1736 C C . THR A 1 220 ? 26.849 -2.202 -9.963 1.00 87.25 220 THR A C 1
ATOM 1738 O O . THR A 1 220 ? 27.538 -2.006 -8.964 1.00 87.25 220 THR A O 1
ATOM 1741 N N . HIS A 1 221 ? 25.557 -2.531 -9.875 1.00 81.44 221 HIS A N 1
ATOM 1742 C CA . HIS A 1 221 ? 24.891 -2.762 -8.589 1.00 81.44 221 HIS A CA 1
ATOM 1743 C C . HIS A 1 221 ? 25.136 -4.178 -8.057 1.00 81.44 221 HIS A C 1
ATOM 1745 O O . HIS A 1 221 ? 25.294 -4.333 -6.852 1.00 81.44 221 HIS A O 1
ATOM 1751 N N . ALA A 1 222 ? 25.251 -5.185 -8.930 1.00 73.00 222 ALA A N 1
ATOM 1752 C CA . ALA A 1 222 ? 25.572 -6.554 -8.522 1.00 73.00 222 ALA A CA 1
ATOM 1753 C C . ALA A 1 222 ? 26.970 -6.669 -7.884 1.00 73.00 222 ALA A C 1
ATOM 1755 O O . ALA A 1 222 ? 27.135 -7.401 -6.913 1.00 73.00 222 ALA A O 1
ATOM 1756 N N . ASP A 1 223 ? 27.947 -5.900 -8.374 1.00 64.25 223 ASP A N 1
ATOM 1757 C CA . ASP A 1 223 ? 29.320 -5.889 -7.845 1.00 64.25 223 ASP A CA 1
ATOM 1758 C C . ASP A 1 223 ? 29.454 -5.193 -6.475 1.00 64.25 223 ASP A C 1
ATOM 1760 O O . ASP A 1 223 ? 30.508 -5.262 -5.850 1.00 64.25 223 ASP A O 1
ATOM 1764 N N . ARG A 1 224 ? 28.415 -4.490 -6.002 1.00 61.12 224 ARG A N 1
ATOM 1765 C CA . ARG A 1 224 ? 28.413 -3.815 -4.689 1.00 61.12 224 ARG A CA 1
ATOM 1766 C C . ARG A 1 224 ? 27.812 -4.659 -3.564 1.00 61.12 224 ARG A C 1
ATOM 1768 O O . ARG A 1 224 ? 28.024 -4.317 -2.404 1.00 61.12 224 ARG A O 1
ATOM 1775 N N . ASP A 1 225 ? 27.095 -5.727 -3.911 1.00 51.44 225 ASP A N 1
ATOM 1776 C CA . ASP A 1 225 ? 26.423 -6.634 -2.972 1.00 51.44 225 ASP A CA 1
ATOM 1777 C C . ASP A 1 225 ? 27.226 -7.931 -2.706 1.00 51.44 225 ASP A C 1
ATOM 1779 O O . ASP A 1 225 ? 26.784 -8.772 -1.918 1.00 51.44 225 ASP A O 1
ATOM 1783 N N . GLY A 1 226 ? 28.385 -8.107 -3.359 1.00 44.69 226 GLY A N 1
ATOM 1784 C CA . GLY A 1 226 ? 29.313 -9.237 -3.175 1.00 44.69 226 GLY A CA 1
ATOM 1785 C C . GLY A 1 226 ? 30.558 -8.865 -2.381 1.00 44.69 226 GLY A C 1
ATOM 1786 O O . GLY A 1 226 ? 31.014 -9.728 -1.597 1.00 44.69 226 GLY A O 1
#

Radius of gyration: 21.0 Å; chains: 1; bounding box: 51×48×62 Å